Protein AF-0000000073353984 (afdb_homodimer)

Solvent-accessible surface area (backbone atoms only — not comparable to full-atom values): 13046 Å² total; per-residue (Å²): 122,55,71,67,48,48,49,51,48,45,43,59,64,53,44,45,69,52,50,36,53,41,53,70,24,49,50,53,31,53,52,36,52,48,21,62,75,54,75,38,71,68,50,42,39,33,49,45,29,34,53,34,51,48,31,51,52,50,51,50,46,65,74,41,40,82,61,49,72,75,39,87,57,48,68,56,53,51,43,52,52,40,48,46,31,64,36,78,91,62,38,32,16,39,52,54,46,50,63,57,44,49,55,51,50,50,48,50,50,49,48,49,52,50,44,61,68,43,94,74,72,75,118,123,54,73,66,47,48,50,50,47,45,43,59,64,51,44,44,69,51,51,35,54,41,52,69,26,50,50,52,31,53,54,36,50,48,22,63,74,54,76,38,71,67,50,44,39,32,49,46,30,34,52,34,51,50,30,50,53,50,50,50,45,65,74,40,40,80,63,48,72,75,40,86,57,48,67,57,53,52,46,52,52,41,48,45,31,64,36,78,92,63,39,32,15,39,53,53,46,50,62,56,44,49,53,51,50,48,47,50,47,49,48,48,51,50,43,61,67,41,95,74,70,71,117

Foldseek 3Di:
DDPVVVVLCCCVPPVLVVLVCCLLPVLLVVLVVVCVVVPDPLSPLLSVLLVVVVVVVVVVCVVCVVVVVVPSCNSVVVSVVSNQSRDPVNSNSNVVVCVVVVVVVVVVVVVVVVLVVPPPNPD/DDPVVVVLCCCVPPVLVPLVCCLLPVLLVVLVVVCVVVPDPLSPLLSVLLVVVVVVVVVVCVVCVVVVVVPSCNSVVVSVVSNQSRDPVNSNSNVVVCVVVVVVVVVVVVVVVVLVVPPPNPD

Structure (mmCIF, N/CA/C/O backbone):
data_AF-0000000073353984-model_v1
#
loop_
_entity.id
_entity.type
_entity.pdbx_description
1 polymer 'HVA22-like protein'
#
loop_
_atom_site.group_PDB
_atom_site.id
_atom_site.type_symbol
_atom_site.label_atom_id
_atom_site.label_alt_id
_atom_site.label_comp_id
_atom_site.label_asym_id
_atom_site.label_entity_id
_atom_site.label_seq_id
_atom_site.pdbx_PDB_ins_code
_atom_site.Cartn_x
_atom_site.Cartn_y
_atom_site.Cartn_z
_atom_site.occupancy
_atom_site.B_iso_or_equiv
_atom_site.auth_seq_id
_atom_site.auth_comp_id
_atom_site.auth_asym_id
_atom_site.auth_atom_id
_atom_site.pdbx_PDB_model_num
ATOM 1 N N . MET A 1 1 ? 25.938 -25.75 -8.711 1 60.09 1 MET A N 1
ATOM 2 C CA . MET A 1 1 ? 25.328 -24.422 -8.734 1 60.09 1 MET A CA 1
ATOM 3 C C . MET A 1 1 ? 26.359 -23.344 -8.422 1 60.09 1 MET A C 1
ATOM 5 O O . MET A 1 1 ? 27.078 -23.438 -7.434 1 60.09 1 MET A O 1
ATOM 9 N N . GLY A 1 2 ? 26.734 -22.562 -9.438 1 67.69 2 GLY A N 1
ATOM 10 C CA . GLY A 1 2 ? 27.812 -21.594 -9.266 1 67.69 2 GLY A CA 1
ATOM 11 C C . GLY A 1 2 ? 27.5 -20.547 -8.203 1 67.69 2 GLY A C 1
ATOM 12 O O . GLY A 1 2 ? 26.422 -20.562 -7.605 1 67.69 2 GLY A O 1
ATOM 13 N N . LEU A 1 3 ? 28.531 -19.953 -7.781 1 72.94 3 LEU A N 1
ATOM 14 C CA . LEU A 1 3 ? 28.438 -18.922 -6.754 1 72.94 3 LEU A CA 1
ATOM 15 C C . LEU A 1 3 ? 27.219 -18.031 -6.988 1 72.94 3 LEU A C 1
ATOM 17 O O . LEU A 1 3 ? 26.484 -17.719 -6.047 1 72.94 3 LEU A O 1
ATOM 21 N N . LEU A 1 4 ? 27 -17.703 -8.234 1 73.31 4 LEU A N 1
ATOM 22 C CA . LEU A 1 4 ? 25.875 -16.859 -8.578 1 73.31 4 LEU A CA 1
ATOM 23 C C . LEU A 1 4 ? 24.547 -17.562 -8.312 1 73.31 4 LEU A C 1
ATOM 25 O O . LEU A 1 4 ? 23.594 -16.953 -7.82 1 73.31 4 LEU A O 1
ATOM 29 N N . GLY A 1 5 ? 24.594 -18.812 -8.531 1 71.06 5 GLY A N 1
ATOM 30 C CA . GLY A 1 5 ? 23.406 -19.609 -8.266 1 71.06 5 GLY A CA 1
ATOM 31 C C . GLY A 1 5 ? 23.062 -19.719 -6.793 1 71.06 5 GLY A C 1
ATOM 32 O O . GLY A 1 5 ? 21.891 -19.641 -6.414 1 71.06 5 GLY A O 1
ATOM 33 N N . ALA A 1 6 ? 24.141 -19.875 -6.133 1 72.69 6 ALA A N 1
ATOM 34 C CA . ALA A 1 6 ? 23.969 -20 -4.688 1 72.69 6 ALA A CA 1
ATOM 35 C C . ALA A 1 6 ? 23.438 -18.688 -4.094 1 72.69 6 ALA A C 1
ATOM 37 O O . ALA A 1 6 ? 22.531 -18.703 -3.254 1 72.69 6 ALA A O 1
ATOM 38 N N . VAL A 1 7 ? 24.047 -17.609 -4.551 1 68.12 7 VAL A N 1
ATOM 39 C CA . VAL A 1 7 ? 23.609 -16.297 -4.062 1 68.12 7 VAL A CA 1
ATOM 40 C C . VAL A 1 7 ? 22.156 -16.062 -4.438 1 68.12 7 VAL A C 1
ATOM 42 O O . VAL A 1 7 ? 21.359 -15.617 -3.605 1 68.12 7 VAL A O 1
ATOM 45 N N . PHE A 1 8 ? 21.875 -16.375 -5.559 1 73.38 8 PHE A N 1
ATOM 46 C CA . PHE A 1 8 ? 20.516 -16.203 -6.059 1 73.38 8 PHE A CA 1
ATOM 47 C C . PHE A 1 8 ? 19.531 -17.047 -5.258 1 73.38 8 PHE A C 1
ATOM 49 O O . PHE A 1 8 ? 18.438 -16.578 -4.926 1 73.38 8 PHE A O 1
ATOM 56 N N . SER A 1 9 ? 20.031 -18.203 -4.926 1 73.69 9 SER A N 1
ATOM 57 C CA . SER A 1 9 ? 19.156 -19.109 -4.184 1 73.69 9 SER A CA 1
ATOM 58 C C . SER A 1 9 ? 18.922 -18.609 -2.764 1 73.69 9 SER A C 1
ATOM 60 O O . SER A 1 9 ? 17.812 -18.719 -2.238 1 73.69 9 SER A O 1
ATOM 62 N N . ILE A 1 10 ? 19.984 -18.109 -2.227 1 70.06 10 ILE A N 1
ATOM 63 C CA . ILE A 1 10 ? 19.875 -17.625 -0.854 1 70.06 10 ILE A CA 1
ATOM 64 C C . ILE A 1 10 ? 19 -16.375 -0.812 1 70.06 10 ILE A C 1
ATOM 66 O O . ILE A 1 10 ? 18.125 -16.25 0.05 1 70.06 10 ILE A O 1
ATOM 70 N N . VAL A 1 11 ? 19.297 -15.445 -1.716 1 71.06 11 VAL A N 1
ATOM 71 C CA . VAL A 1 11 ? 18.547 -14.203 -1.778 1 71.06 11 VAL A CA 1
ATOM 72 C C . VAL A 1 11 ? 17.062 -14.508 -1.994 1 71.06 11 VAL A C 1
ATOM 74 O O . VAL A 1 11 ? 16.203 -13.938 -1.316 1 71.06 11 VAL A O 1
ATOM 77 N N . ASN A 1 12 ? 16.797 -15.391 -2.756 1 73.81 12 ASN A N 1
ATOM 78 C CA . ASN A 1 12 ? 15.414 -15.75 -3.084 1 73.81 12 ASN A CA 1
ATOM 79 C C . ASN A 1 12 ? 14.742 -16.484 -1.929 1 73.81 12 ASN A C 1
ATOM 81 O O . ASN A 1 12 ? 13.555 -16.266 -1.654 1 73.81 12 ASN A O 1
ATOM 85 N N . ALA A 1 13 ? 15.602 -17.266 -1.309 1 74.19 13 ALA A N 1
ATOM 86 C CA . ALA A 1 13 ? 15.016 -18.156 -0.312 1 74.19 13 ALA A CA 1
ATOM 87 C C . ALA A 1 13 ? 14.867 -17.453 1.035 1 74.19 13 ALA A C 1
ATOM 89 O O . ALA A 1 13 ? 13.906 -17.703 1.772 1 74.19 13 ALA A O 1
ATOM 90 N N . LEU A 1 14 ? 15.773 -16.641 1.295 1 75.38 14 LEU A N 1
ATOM 91 C CA . LEU A 1 14 ? 15.773 -16.125 2.66 1 75.38 14 LEU A CA 1
ATOM 92 C C . LEU A 1 14 ? 15.492 -14.625 2.676 1 75.38 14 LEU A C 1
ATOM 94 O O . LEU A 1 14 ? 14.656 -14.156 3.449 1 75.38 14 LEU A O 1
ATOM 98 N N . VAL A 1 15 ? 16.094 -13.984 1.832 1 79.81 15 VAL A N 1
ATOM 99 C CA . VAL A 1 15 ? 16.078 -12.523 1.884 1 79.81 15 VAL A CA 1
ATOM 100 C C . VAL A 1 15 ? 14.727 -12.008 1.404 1 79.81 15 VAL A C 1
ATOM 102 O O . VAL A 1 15 ? 14.078 -11.211 2.09 1 79.81 15 VAL A O 1
ATOM 105 N N . LEU A 1 16 ? 14.234 -12.508 0.369 1 86.75 16 LEU A N 1
ATOM 106 C CA . LEU A 1 16 ? 13.047 -11.961 -0.274 1 86.75 16 LEU A CA 1
ATOM 107 C C . LEU A 1 16 ? 11.797 -12.242 0.556 1 86.75 16 LEU A C 1
ATOM 109 O O . LEU A 1 16 ? 11.008 -11.336 0.835 1 86.75 16 LEU A O 1
ATOM 113 N N . PRO A 1 17 ? 11.766 -13.43 1.11 1 86.75 17 PRO A N 1
ATOM 114 C CA . PRO A 1 17 ? 10.531 -13.719 1.844 1 86.75 17 PRO A CA 1
ATOM 115 C C . PRO A 1 17 ? 10.453 -12.984 3.18 1 86.75 17 PRO A C 1
ATOM 117 O O . PRO A 1 17 ? 9.359 -12.719 3.678 1 86.75 17 PRO A O 1
ATOM 120 N N . ILE A 1 18 ? 11.523 -12.68 3.713 1 88.88 18 ILE A N 1
ATOM 121 C CA . ILE A 1 18 ? 11.523 -12.023 5.016 1 88.88 18 ILE A CA 1
ATOM 122 C C . ILE A 1 18 ? 11.664 -10.508 4.832 1 88.88 18 ILE A C 1
ATOM 124 O O . ILE A 1 18 ? 10.836 -9.742 5.324 1 88.88 18 ILE A O 1
ATOM 128 N N . LEU A 1 19 ? 12.633 -10.125 4.039 1 92.81 19 LEU A N 1
ATOM 129 C CA . LEU A 1 19 ? 12.93 -8.703 3.904 1 92.81 19 LEU A CA 1
ATOM 130 C C . LEU A 1 19 ? 11.883 -8 3.043 1 92.81 19 LEU A C 1
ATOM 132 O O . LEU A 1 19 ? 11.617 -6.812 3.219 1 92.81 19 LEU A O 1
ATOM 136 N N . GLY A 1 20 ? 11.273 -8.727 2.184 1 94.12 20 GLY A N 1
ATOM 137 C CA . GLY A 1 20 ? 10.258 -8.148 1.315 1 94.12 20 GLY A CA 1
ATOM 138 C C . GLY A 1 20 ? 9.086 -7.574 2.076 1 94.12 20 GLY A C 1
ATOM 139 O O . GLY A 1 20 ? 8.883 -6.355 2.086 1 94.12 20 GLY A O 1
ATOM 140 N N . PRO A 1 21 ? 8.414 -8.453 2.805 1 95.56 21 PRO A N 1
ATOM 141 C CA . PRO A 1 21 ? 7.246 -7.969 3.549 1 95.56 21 PRO A CA 1
ATOM 142 C C . PRO A 1 21 ? 7.621 -6.977 4.652 1 95.56 21 PRO A C 1
ATOM 144 O O . PRO A 1 21 ? 6.855 -6.055 4.941 1 95.56 21 PRO A O 1
ATOM 147 N N . ALA A 1 22 ? 8.758 -7.16 5.23 1 95.88 22 ALA A N 1
ATOM 148 C CA . ALA A 1 22 ? 9.195 -6.246 6.285 1 95.88 22 ALA A CA 1
ATOM 149 C C . ALA A 1 22 ? 9.438 -4.844 5.73 1 95.88 22 ALA A C 1
ATOM 151 O O . ALA A 1 22 ? 8.984 -3.855 6.316 1 95.88 22 ALA A O 1
ATOM 152 N N . THR A 1 23 ? 10.023 -4.781 4.566 1 96.44 23 THR A N 1
ATOM 153 C CA . THR A 1 23 ? 10.391 -3.514 3.949 1 96.44 23 THR A CA 1
ATOM 154 C C . THR A 1 23 ? 9.188 -2.879 3.258 1 96.44 23 THR A C 1
ATOM 156 O O . THR A 1 23 ? 9.023 -1.657 3.281 1 96.44 23 THR A O 1
ATOM 159 N N . MET A 1 24 ? 8.352 -3.682 2.746 1 97.75 24 MET A N 1
ATOM 160 C CA . MET A 1 24 ? 7.285 -3.152 1.896 1 97.75 24 MET A CA 1
ATOM 161 C C . MET A 1 24 ? 6.043 -2.824 2.719 1 97.75 24 MET A C 1
ATOM 163 O O . MET A 1 24 ? 5.266 -1.943 2.352 1 97.75 24 MET A O 1
ATOM 167 N N . PHE A 1 25 ? 5.926 -3.512 3.867 1 98.19 25 PHE A N 1
ATOM 168 C CA . PHE A 1 25 ? 4.652 -3.352 4.559 1 98.19 25 PHE A CA 1
ATOM 169 C C . PHE A 1 25 ? 4.871 -3.037 6.031 1 98.19 25 PHE A C 1
ATOM 171 O O . PHE A 1 25 ? 4.352 -2.043 6.543 1 98.19 25 PHE A O 1
ATOM 178 N N . LEU A 1 26 ? 5.719 -3.789 6.688 1 97.31 26 LEU A N 1
ATOM 179 C CA . LEU A 1 26 ? 5.816 -3.697 8.141 1 97.31 26 LEU A CA 1
ATOM 180 C C . LEU A 1 26 ? 6.406 -2.357 8.562 1 97.31 26 LEU A C 1
ATOM 182 O O . LEU A 1 26 ? 5.789 -1.612 9.328 1 97.31 26 LEU A O 1
ATOM 186 N N . TYR A 1 27 ? 7.477 -2.018 8.039 1 97 27 TYR A N 1
ATOM 187 C CA . TYR A 1 27 ? 8.164 -0.795 8.445 1 97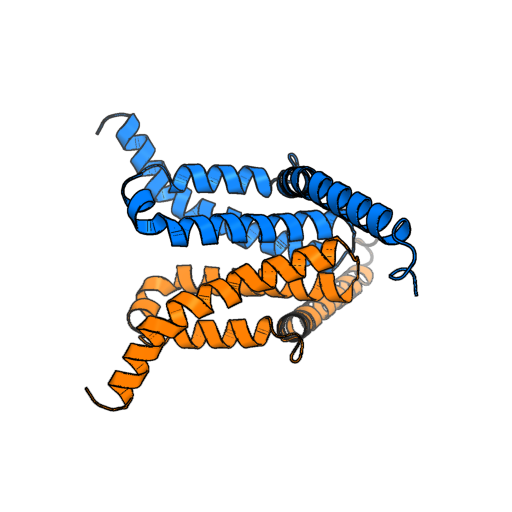 27 TYR A CA 1
ATOM 188 C C . TYR A 1 27 ? 7.371 0.438 8.023 1 97 27 TYR A C 1
ATOM 190 O O . TYR A 1 27 ? 7.113 1.325 8.844 1 97 27 TYR A O 1
ATOM 198 N N . PRO A 1 28 ? 6.934 0.496 6.773 1 97.69 28 PRO A N 1
ATOM 199 C CA . PRO A 1 28 ? 6.148 1.669 6.379 1 97.69 28 PRO A CA 1
ATOM 200 C C . PRO A 1 28 ? 4.863 1.818 7.188 1 97.69 28 PRO A C 1
ATOM 202 O O . PRO A 1 28 ? 4.43 2.939 7.465 1 97.69 28 PRO A O 1
ATOM 205 N N . ALA A 1 29 ? 4.258 0.709 7.539 1 97.75 29 ALA A N 1
ATOM 206 C CA . ALA A 1 29 ? 3.047 0.778 8.352 1 97.75 29 ALA A CA 1
ATOM 207 C C . ALA A 1 29 ? 3.35 1.348 9.734 1 97.75 29 ALA A C 1
ATOM 209 O O . ALA A 1 29 ? 2.633 2.225 10.227 1 97.75 29 ALA A O 1
ATOM 210 N N . TYR A 1 30 ? 4.379 0.886 10.297 1 96 30 TYR A N 1
ATOM 211 C CA . TYR A 1 30 ? 4.801 1.371 11.609 1 96 30 TYR A CA 1
ATOM 212 C C . TYR A 1 30 ? 5.117 2.861 11.562 1 96 30 TYR A C 1
ATOM 214 O O . TYR A 1 30 ? 4.668 3.625 12.414 1 96 30 TYR A O 1
ATOM 222 N N . ALA A 1 31 ? 5.848 3.279 10.617 1 95.75 31 ALA A N 1
ATOM 223 C CA . ALA A 1 31 ? 6.23 4.68 10.461 1 95.75 31 ALA A CA 1
ATOM 224 C C . ALA A 1 31 ? 5.016 5.551 10.156 1 95.75 31 ALA A C 1
ATOM 226 O O . ALA A 1 31 ? 4.953 6.707 10.578 1 95.75 31 ALA A O 1
ATOM 227 N N . SER A 1 32 ? 4.016 5.031 9.422 1 96.94 32 SER A N 1
ATOM 228 C CA . SER A 1 32 ? 2.783 5.758 9.141 1 96.94 32 SER A CA 1
ATOM 229 C C . SER A 1 32 ? 1.962 5.969 10.406 1 96.94 32 SER A C 1
ATOM 231 O O . SER A 1 32 ? 1.338 7.016 10.586 1 96.94 32 SER A O 1
ATOM 233 N N . ILE A 1 33 ? 1.991 4.949 11.281 1 95.31 33 ILE A N 1
ATOM 234 C CA . ILE A 1 33 ? 1.329 5.094 12.578 1 95.31 33 ILE A CA 1
ATOM 235 C C . ILE A 1 33 ? 1.96 6.25 13.352 1 95.31 33 ILE A C 1
ATOM 237 O O . ILE A 1 33 ? 1.252 7.094 13.898 1 95.31 33 ILE A O 1
ATOM 241 N N . GLN A 1 34 ? 3.264 6.324 13.312 1 93.69 34 GLN A N 1
ATOM 242 C CA . GLN A 1 34 ? 3.971 7.398 14 1 93.69 34 GLN A CA 1
ATOM 243 C C . GLN A 1 34 ? 3.637 8.758 13.391 1 93.69 34 GLN A C 1
ATOM 245 O O . GLN A 1 34 ? 3.471 9.742 14.117 1 93.69 34 GLN A O 1
ATOM 250 N N . ALA A 1 35 ? 3.496 8.805 12.102 1 93.38 35 ALA A N 1
ATOM 251 C CA . ALA A 1 35 ? 3.18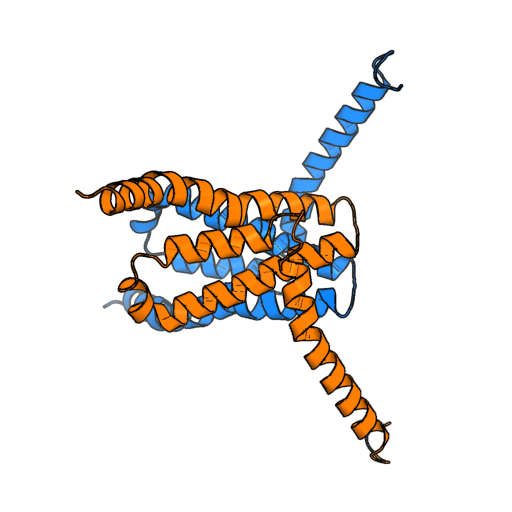6 10.055 11.406 1 93.38 35 ALA A CA 1
ATOM 252 C C . ALA A 1 35 ? 1.796 10.562 11.789 1 93.38 35 ALA A C 1
ATOM 254 O O . ALA A 1 35 ? 1.571 11.766 11.875 1 93.38 35 ALA A O 1
ATOM 255 N N . ILE A 1 36 ? 0.895 9.648 12 1 93.06 36 ILE A N 1
ATOM 256 C CA . ILE A 1 36 ? -0.465 10.023 12.375 1 93.06 36 ILE A CA 1
ATOM 257 C C . ILE A 1 36 ? -0.486 10.516 13.82 1 93.06 36 ILE A C 1
ATOM 259 O O . ILE A 1 36 ? -1.159 11.5 14.141 1 93.06 36 ILE A O 1
ATOM 263 N N . GLU A 1 37 ? 0.261 9.805 14.672 1 90.69 37 GLU A N 1
ATOM 264 C CA . GLU A 1 37 ? 0.22 10.094 16.109 1 90.69 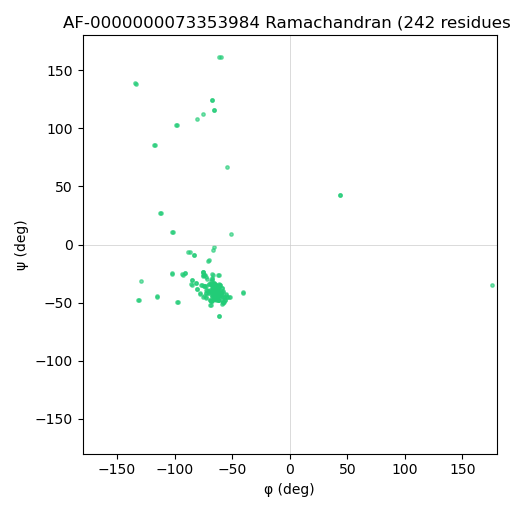37 GLU A CA 1
ATOM 265 C C . GLU A 1 37 ? 1.017 11.352 16.438 1 90.69 37 GLU A C 1
ATOM 267 O O . GLU A 1 37 ? 0.678 12.07 17.375 1 90.69 37 GLU A O 1
ATOM 272 N N . ARG A 1 38 ? 2.057 11.57 15.766 1 87.81 38 ARG A N 1
ATOM 273 C CA . ARG A 1 38 ? 2.842 12.797 15.875 1 87.81 38 ARG A CA 1
ATOM 274 C C . ARG A 1 38 ? 2.852 13.562 14.555 1 87.81 38 ARG A C 1
ATOM 276 O O . ARG A 1 38 ? 3.816 13.484 13.797 1 87.81 38 ARG A O 1
ATOM 283 N N . PRO A 1 39 ? 1.807 14.336 14.445 1 83.75 39 PRO A N 1
ATOM 284 C CA . PRO A 1 39 ? 1.57 14.93 13.125 1 83.75 39 PRO A CA 1
ATOM 285 C C . PRO A 1 39 ? 2.658 15.914 12.719 1 83.75 39 PRO A C 1
ATOM 287 O O . PRO A 1 39 ? 3.025 16.797 13.508 1 83.75 39 PRO A O 1
ATOM 290 N N . SER A 1 40 ? 3.348 15.57 11.688 1 88.75 40 SER A N 1
ATOM 291 C CA . SER A 1 40 ? 4.277 16.453 10.977 1 88.75 40 SER A CA 1
ATOM 292 C C . SER A 1 40 ? 4.082 16.359 9.469 1 88.75 40 SER A C 1
ATOM 294 O O . SER A 1 40 ? 3.877 15.258 8.93 1 88.75 40 SER A O 1
ATOM 296 N N . HIS A 1 41 ? 4.145 17.469 8.898 1 88.44 41 HIS A N 1
ATOM 297 C CA . HIS A 1 41 ? 3.945 17.5 7.453 1 88.44 41 HIS A CA 1
ATOM 298 C C . HIS A 1 41 ? 5.023 16.703 6.727 1 88.44 41 HIS A C 1
ATOM 300 O O . HIS A 1 41 ? 4.742 16.031 5.73 1 88.44 41 HIS A O 1
ATOM 306 N N . ARG A 1 42 ? 6.184 16.797 7.277 1 89.12 42 ARG A N 1
ATOM 307 C CA . ARG A 1 42 ? 7.312 16.109 6.656 1 89.12 42 ARG A CA 1
ATOM 308 C C . ARG A 1 42 ? 7.113 14.594 6.684 1 89.12 42 ARG A C 1
ATOM 310 O O . ARG A 1 42 ? 7.273 13.922 5.66 1 89.12 42 ARG A O 1
ATOM 317 N N . ASP A 1 43 ? 6.711 14.07 7.789 1 92.94 43 ASP A N 1
ATOM 318 C CA . ASP A 1 43 ? 6.52 12.633 7.938 1 92.94 43 ASP A CA 1
ATOM 319 C C . ASP A 1 43 ? 5.305 12.156 7.137 1 92.94 43 ASP A C 1
ATOM 321 O O . ASP A 1 43 ? 5.352 11.109 6.488 1 92.94 43 ASP A O 1
ATOM 325 N N . ASN A 1 44 ? 4.242 13.023 7.242 1 94.94 44 ASN A N 1
ATOM 326 C CA . ASN A 1 44 ? 3.061 12.672 6.461 1 94.94 44 ASN A CA 1
ATOM 327 C C . ASN A 1 44 ? 3.377 12.594 4.969 1 94.94 44 ASN A C 1
ATOM 329 O O . ASN A 1 44 ? 2.947 11.656 4.289 1 94.94 44 ASN A O 1
ATOM 333 N N . LYS A 1 45 ? 4.137 13.531 4.551 1 94.06 45 LYS A N 1
ATOM 334 C CA . LYS A 1 45 ? 4.496 13.57 3.135 1 94.06 45 LYS A CA 1
ATOM 335 C C . LYS A 1 45 ? 5.352 12.367 2.75 1 94.06 45 LYS A C 1
ATOM 337 O O . LYS A 1 45 ? 5.129 11.742 1.71 1 94.06 45 LYS A O 1
ATOM 342 N N . GLN A 1 46 ? 6.309 12.039 3.516 1 95.81 46 GLN A N 1
ATOM 343 C CA . GLN A 1 46 ? 7.219 10.93 3.244 1 95.81 46 GLN A CA 1
ATOM 344 C C . GLN A 1 46 ? 6.449 9.625 3.053 1 95.81 46 GLN A C 1
ATOM 346 O O . GLN A 1 46 ? 6.656 8.914 2.068 1 95.81 46 GLN A O 1
ATOM 351 N N . TRP A 1 47 ? 5.57 9.391 3.947 1 97.62 47 TRP A N 1
ATOM 352 C CA . TRP A 1 47 ? 4.957 8.062 3.945 1 97.62 47 TRP A CA 1
ATOM 353 C C . TRP A 1 47 ? 3.789 8.008 2.967 1 97.62 47 TRP A C 1
ATOM 355 O O . TRP A 1 47 ? 3.553 6.977 2.33 1 97.62 47 TRP A O 1
ATOM 365 N N . LEU A 1 48 ? 3.123 9.109 2.76 1 97.81 48 LEU A N 1
ATOM 366 C CA . LEU A 1 48 ? 2.135 9.141 1.686 1 97.81 48 LEU A CA 1
ATOM 367 C C . LEU A 1 48 ? 2.809 9.016 0.323 1 97.81 48 LEU A C 1
ATOM 369 O O . LEU A 1 48 ? 2.293 8.344 -0.571 1 97.81 48 LEU A O 1
ATOM 373 N N . SER A 1 49 ? 3.967 9.656 0.173 1 97.62 49 SER A N 1
ATOM 374 C CA . SER A 1 49 ? 4.723 9.531 -1.069 1 97.62 49 SER A CA 1
ATOM 375 C C . SER A 1 49 ? 5.152 8.086 -1.312 1 97.62 49 SER A C 1
ATOM 377 O O . SER A 1 49 ? 5.09 7.594 -2.439 1 97.62 49 SER A O 1
ATOM 379 N N . TYR A 1 50 ? 5.57 7.457 -0.296 1 98.19 50 TYR A N 1
ATOM 380 C CA . TYR A 1 50 ? 5.969 6.059 -0.427 1 98.19 50 TYR A CA 1
ATOM 381 C C . TYR A 1 50 ? 4.816 5.215 -0.953 1 98.19 50 TYR A C 1
ATOM 383 O O . TYR A 1 50 ? 4.988 4.434 -1.895 1 98.19 50 TYR A O 1
ATOM 391 N N . TRP A 1 51 ? 3.648 5.344 -0.368 1 98.62 51 TRP A N 1
ATOM 392 C CA . TRP A 1 51 ? 2.494 4.531 -0.732 1 98.62 51 TRP A CA 1
ATOM 393 C C . TRP A 1 51 ? 2.021 4.855 -2.145 1 98.62 51 TRP A C 1
ATOM 395 O O . TRP A 1 51 ? 1.54 3.975 -2.863 1 98.62 51 TRP A O 1
ATOM 405 N N . ILE A 1 52 ? 2.145 6.09 -2.535 1 98.06 52 ILE A N 1
ATOM 406 C CA . ILE A 1 52 ? 1.84 6.473 -3.908 1 98.06 52 ILE A CA 1
ATOM 407 C C . ILE A 1 52 ? 2.783 5.746 -4.867 1 98.06 52 ILE A C 1
ATOM 409 O O . ILE A 1 52 ? 2.342 5.156 -5.855 1 98.06 52 ILE A O 1
ATOM 413 N N . LEU A 1 53 ? 4.07 5.781 -4.555 1 98.25 53 LEU A N 1
ATOM 414 C CA . LEU A 1 53 ? 5.062 5.145 -5.41 1 98.25 53 LEU A CA 1
ATOM 415 C C . LEU A 1 53 ? 4.895 3.629 -5.402 1 98.25 53 LEU A C 1
ATOM 417 O O . LEU A 1 53 ? 5.059 2.977 -6.438 1 98.25 53 LEU A O 1
ATOM 421 N N . TYR A 1 54 ? 4.613 3.088 -4.258 1 98.5 54 TYR A N 1
ATOM 422 C CA . TYR A 1 54 ? 4.281 1.672 -4.164 1 98.5 54 TYR A CA 1
ATOM 423 C C . TYR A 1 54 ? 3.135 1.316 -5.102 1 98.5 54 TYR A C 1
ATOM 425 O O . TYR A 1 54 ? 3.176 0.287 -5.781 1 98.5 54 TYR A O 1
ATOM 433 N N . SER A 1 55 ? 2.088 2.18 -5.098 1 98.44 55 SER A N 1
ATOM 434 C CA . SER A 1 55 ? 0.939 1.958 -5.969 1 98.44 55 SER A CA 1
ATOM 435 C C . SER A 1 55 ? 1.354 1.936 -7.434 1 98.44 55 SER A C 1
ATOM 437 O O . SER A 1 55 ? 0.896 1.086 -8.203 1 98.44 55 SER A O 1
ATOM 439 N N . PHE A 1 56 ? 2.217 2.809 -7.797 1 97.25 56 PHE A N 1
ATOM 440 C CA . PHE A 1 56 ? 2.678 2.871 -9.18 1 97.25 56 PHE A CA 1
ATOM 441 C C . PHE A 1 56 ? 3.488 1.631 -9.539 1 97.25 56 PHE A C 1
ATOM 443 O O . PHE A 1 56 ? 3.324 1.066 -10.617 1 97.25 56 PHE A O 1
ATOM 450 N N . ILE A 1 57 ? 4.344 1.244 -8.664 1 97.5 57 ILE A N 1
ATOM 451 C CA . ILE A 1 57 ? 5.148 0.047 -8.883 1 97.5 57 ILE A CA 1
ATOM 452 C C . ILE A 1 57 ? 4.238 -1.176 -8.984 1 97.5 57 ILE A C 1
ATOM 454 O O . ILE A 1 57 ? 4.426 -2.027 -9.859 1 97.5 57 ILE A O 1
ATOM 458 N N . SER A 1 58 ? 3.203 -1.246 -8.125 1 97.06 58 SER A N 1
ATOM 459 C CA . SER A 1 58 ? 2.268 -2.365 -8.125 1 97.06 58 SER A CA 1
ATOM 460 C C . SER A 1 58 ? 1.457 -2.408 -9.414 1 97.06 58 SER A C 1
ATOM 462 O O . SER A 1 58 ? 1.266 -3.477 -10 1 97.06 58 SER A O 1
ATOM 464 N N . LEU A 1 59 ? 1.006 -1.273 -9.852 1 96.38 59 LEU A N 1
ATOM 465 C CA . LEU A 1 59 ? 0.244 -1.201 -11.094 1 96.38 59 LEU A CA 1
ATOM 466 C C . LEU A 1 59 ? 1.115 -1.577 -12.289 1 96.38 59 LEU A C 1
ATOM 468 O O . LEU A 1 59 ? 0.658 -2.266 -13.203 1 96.38 59 LEU A O 1
ATOM 472 N N . PHE A 1 60 ? 2.33 -1.084 -12.266 1 96.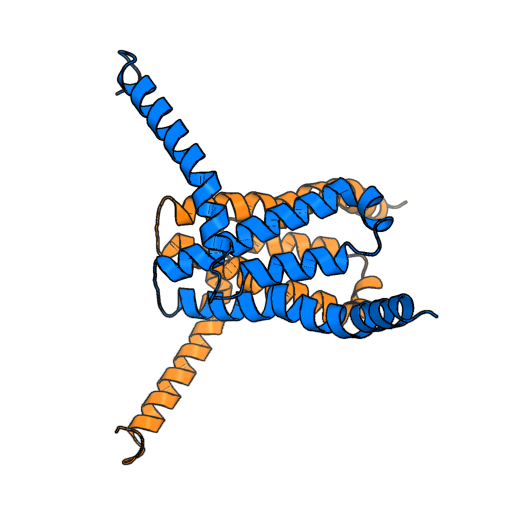62 60 PHE A N 1
ATOM 473 C CA . PHE A 1 60 ? 3.287 -1.459 -13.297 1 96.62 60 PHE A CA 1
ATOM 474 C C . PHE A 1 60 ? 3.479 -2.971 -13.336 1 96.62 60 PHE A C 1
ATOM 476 O O . PHE A 1 60 ? 3.463 -3.576 -14.414 1 96.62 60 PHE A O 1
ATOM 483 N N . GLU A 1 61 ? 3.621 -3.549 -12.203 1 95.5 61 GLU A N 1
ATOM 484 C CA . GLU A 1 61 ? 3.852 -4.984 -12.102 1 95.5 61 GLU A CA 1
ATOM 485 C C . GLU A 1 61 ? 2.652 -5.777 -12.609 1 95.5 61 GLU A C 1
ATOM 487 O O . GLU A 1 61 ? 2.814 -6.77 -13.328 1 95.5 61 GLU A O 1
ATOM 492 N N . ILE A 1 62 ? 1.447 -5.316 -12.227 1 93.25 62 ILE A N 1
ATOM 493 C CA . ILE A 1 62 ? 0.225 -5.984 -12.656 1 93.25 62 ILE A CA 1
ATOM 494 C C . ILE A 1 62 ? 0.096 -5.895 -14.18 1 93.25 62 ILE A C 1
ATOM 496 O O . ILE A 1 62 ? -0.267 -6.871 -14.836 1 93.25 62 ILE A O 1
ATOM 500 N N . THR A 1 63 ? 0.432 -4.754 -14.758 1 93.44 63 THR A N 1
ATOM 501 C CA . THR A 1 63 ? 0.299 -4.504 -16.188 1 93.44 63 THR A CA 1
ATOM 502 C C . THR A 1 63 ? 1.317 -5.324 -16.969 1 93.44 63 THR A C 1
ATOM 504 O O . THR A 1 63 ? 1.001 -5.859 -18.047 1 93.44 63 THR A O 1
ATOM 507 N N . PHE A 1 64 ? 2.471 -5.551 -16.453 1 94.88 64 PHE A N 1
ATOM 508 C CA . PHE A 1 64 ? 3.549 -6.215 -17.172 1 94.88 64 PHE A CA 1
ATOM 509 C C . PHE A 1 64 ? 3.846 -7.582 -16.562 1 94.88 64 PHE A C 1
ATOM 511 O O . PHE A 1 64 ? 4.992 -8.039 -16.578 1 94.88 64 PHE A O 1
ATOM 518 N N . LEU A 1 65 ? 2.871 -8.117 -15.992 1 90.88 65 LEU A N 1
ATOM 519 C CA . LEU A 1 65 ? 3.061 -9.375 -15.273 1 90.88 65 LEU A CA 1
ATOM 520 C C . LEU A 1 65 ? 3.676 -10.438 -16.172 1 90.88 65 LEU A C 1
ATOM 522 O O . LEU A 1 65 ? 4.59 -11.156 -15.766 1 90.88 65 LEU A O 1
ATOM 526 N N . VAL A 1 66 ? 3.291 -10.633 -17.422 1 91.19 66 VAL A N 1
ATOM 527 C CA . VAL A 1 66 ? 3.734 -11.664 -18.359 1 91.19 66 VAL A CA 1
ATOM 528 C C . VAL A 1 66 ? 5.219 -11.484 -18.672 1 91.19 66 VAL A C 1
ATOM 530 O O . VAL A 1 66 ? 5.965 -12.461 -18.75 1 91.19 66 VAL A O 1
ATOM 533 N N . PHE A 1 67 ? 5.641 -10.289 -18.719 1 93.31 67 PHE A N 1
ATOM 534 C CA . PHE A 1 67 ? 7.035 -9.984 -19.016 1 93.31 67 PHE A CA 1
ATOM 535 C C . PHE A 1 67 ? 7.898 -10.148 -17.781 1 93.31 67 PHE A C 1
ATOM 537 O O . PHE A 1 67 ? 9 -10.703 -17.844 1 93.31 67 PHE A O 1
ATOM 544 N N . LEU A 1 68 ? 7.398 -9.773 -16.656 1 92.19 68 LEU A N 1
ATOM 545 C CA . LEU A 1 68 ? 8.188 -9.742 -15.438 1 92.19 68 LEU A CA 1
ATOM 546 C C . LEU A 1 68 ? 8.406 -11.156 -14.891 1 92.19 68 LEU A C 1
ATOM 548 O O . LEU A 1 68 ? 9.398 -11.414 -14.211 1 92.19 68 LEU A O 1
ATOM 552 N N . GLN A 1 69 ? 7.52 -12.031 -15.25 1 89.06 69 GLN A N 1
ATOM 553 C CA . GLN A 1 69 ? 7.691 -13.406 -14.797 1 89.06 69 GLN A CA 1
ATOM 554 C C . GLN A 1 69 ? 8.922 -14.047 -15.43 1 89.06 69 GLN A C 1
ATOM 556 O O . GLN A 1 69 ? 9.508 -14.969 -14.867 1 89.06 69 GLN A O 1
ATOM 561 N N . TRP A 1 70 ? 9.344 -13.594 -16.594 1 90.25 70 TRP A N 1
ATOM 562 C CA . TRP A 1 70 ? 10.531 -14.109 -17.281 1 90.25 70 TRP A CA 1
ATOM 563 C C . TRP A 1 70 ? 11.797 -13.445 -16.75 1 90.25 70 TRP A C 1
ATOM 565 O O . TRP A 1 70 ? 12.906 -13.883 -17.062 1 90.25 70 TRP A O 1
ATOM 575 N N . PHE A 1 71 ? 11.695 -12.438 -15.953 1 89.19 71 PHE A N 1
ATOM 576 C CA . PHE A 1 71 ? 12.828 -11.727 -15.367 1 89.19 71 PHE A CA 1
ATOM 577 C C . PHE A 1 71 ? 13.094 -12.203 -13.945 1 89.19 71 PHE A C 1
ATOM 579 O O . PHE A 1 71 ? 12.461 -11.742 -13 1 89.19 71 PHE A O 1
ATOM 586 N N . PRO A 1 72 ? 14.141 -13.055 -13.703 1 84.94 72 PRO A N 1
ATOM 587 C CA . PRO A 1 72 ? 14.375 -13.68 -12.398 1 84.94 72 PRO A CA 1
ATOM 588 C C . PRO A 1 72 ? 14.852 -12.68 -11.344 1 84.94 72 PRO A C 1
ATOM 590 O O . PRO A 1 72 ? 14.734 -12.938 -10.141 1 84.94 72 PRO A O 1
ATOM 593 N N . LEU A 1 73 ? 15.25 -11.547 -11.766 1 87.56 73 LEU A N 1
ATOM 594 C CA . LEU A 1 73 ? 15.812 -10.602 -10.812 1 87.56 73 LEU A CA 1
ATOM 595 C C . LEU A 1 73 ? 14.789 -9.523 -10.445 1 87.56 73 LEU A C 1
ATOM 597 O O . LEU A 1 73 ? 15.109 -8.594 -9.703 1 87.56 73 LEU A O 1
ATOM 601 N N . TRP A 1 74 ? 13.602 -9.648 -10.789 1 90.62 74 TRP A N 1
ATOM 602 C CA . TRP A 1 74 ? 12.602 -8.617 -10.547 1 90.62 74 TRP A CA 1
ATOM 603 C C . TRP A 1 74 ? 12.359 -8.438 -9.055 1 90.62 74 TRP A C 1
ATOM 605 O O . TRP A 1 74 ? 12.273 -7.305 -8.562 1 90.62 74 TRP A O 1
ATOM 615 N N . GLY A 1 75 ? 12.266 -9.594 -8.375 1 89.75 75 GLY A N 1
ATOM 616 C CA . GLY A 1 75 ? 12.055 -9.531 -6.934 1 89.75 75 GLY A CA 1
ATOM 617 C C . GLY A 1 75 ? 13.148 -8.773 -6.207 1 89.75 75 GLY A C 1
ATOM 618 O O . GLY A 1 75 ? 12.867 -8.008 -5.277 1 89.75 75 GLY A O 1
ATOM 619 N N . LEU A 1 76 ? 14.305 -8.938 -6.656 1 90.75 76 LEU A N 1
ATOM 620 C CA . LEU A 1 76 ? 15.438 -8.266 -6.031 1 90.75 76 LEU A CA 1
ATOM 621 C C . LEU A 1 76 ? 15.438 -6.777 -6.355 1 90.75 76 LEU A C 1
ATOM 623 O O . LEU A 1 76 ? 15.672 -5.945 -5.477 1 90.75 76 LEU A O 1
ATOM 627 N N . ILE A 1 77 ? 15.219 -6.441 -7.562 1 93.44 77 ILE A N 1
ATOM 628 C CA . ILE A 1 77 ? 15.156 -5.047 -7.984 1 93.44 77 ILE A CA 1
ATOM 629 C C . ILE A 1 77 ? 14.055 -4.324 -7.219 1 93.44 77 ILE A C 1
ATOM 631 O O . ILE A 1 77 ? 14.266 -3.229 -6.691 1 93.44 77 ILE A O 1
ATOM 635 N N . LYS A 1 78 ? 12.969 -5.012 -7.16 1 95.44 78 LYS A N 1
ATOM 636 C CA . LYS A 1 78 ? 11.828 -4.445 -6.445 1 95.44 78 LYS A CA 1
ATOM 637 C C . LYS A 1 78 ? 12.164 -4.195 -4.98 1 95.44 78 LYS A C 1
ATOM 639 O O . LYS A 1 78 ? 11.844 -3.137 -4.434 1 95.44 78 LYS A O 1
ATOM 644 N N . LEU A 1 79 ? 12.812 -5.102 -4.348 1 94.88 79 LEU A N 1
ATOM 645 C CA . LEU A 1 79 ? 13.211 -4.961 -2.951 1 94.88 79 LEU A CA 1
ATOM 646 C C . LEU A 1 79 ? 14.164 -3.785 -2.771 1 94.88 79 LEU A C 1
ATOM 648 O O . LEU A 1 79 ? 14.008 -2.988 -1.844 1 94.88 79 LEU A O 1
ATOM 652 N N . LEU A 1 80 ? 15.086 -3.619 -3.615 1 95.06 80 LEU A N 1
ATOM 653 C CA . LEU A 1 80 ? 16.078 -2.551 -3.514 1 95.06 80 LEU A CA 1
ATOM 654 C C . LEU A 1 80 ? 15.414 -1.186 -3.686 1 95.06 80 LEU A C 1
ATOM 656 O O . LEU A 1 80 ? 15.758 -0.234 -2.982 1 95.06 80 LEU A O 1
ATOM 660 N N . VAL A 1 81 ? 14.531 -1.134 -4.598 1 96.81 81 VAL A N 1
ATOM 661 C CA . VAL A 1 81 ? 13.805 0.113 -4.828 1 96.81 81 VAL A CA 1
ATOM 662 C C . VAL A 1 81 ? 13.016 0.49 -3.578 1 96.81 81 VAL A C 1
ATOM 664 O O . VAL A 1 81 ? 13.078 1.631 -3.115 1 96.81 81 VAL A O 1
ATOM 667 N N . HIS A 1 82 ? 12.344 -0.487 -2.982 1 97.44 82 HIS A N 1
ATOM 668 C CA . HIS A 1 82 ? 11.547 -0.21 -1.792 1 97.44 82 HIS A CA 1
ATOM 669 C C . HIS A 1 82 ? 12.438 0.142 -0.604 1 97.44 82 HIS A C 1
ATOM 671 O O . HIS A 1 82 ? 12.078 0.993 0.214 1 97.44 82 HIS A O 1
ATOM 677 N N . LEU A 1 83 ? 13.57 -0.452 -0.533 1 96.5 83 LEU A N 1
ATOM 678 C CA . LEU A 1 83 ? 14.523 -0.103 0.521 1 96.5 83 LEU A CA 1
ATOM 679 C C . LEU A 1 83 ? 14.961 1.353 0.397 1 96.5 83 LEU A C 1
ATOM 681 O O . LEU A 1 83 ? 14.992 2.082 1.391 1 96.5 83 LEU A O 1
ATOM 685 N N . TRP A 1 84 ? 15.203 1.679 -0.839 1 97.31 84 TRP A N 1
ATOM 686 C CA . TRP A 1 84 ? 15.625 3.053 -1.089 1 97.31 84 TRP A CA 1
ATOM 687 C C . TRP A 1 84 ? 14.508 4.035 -0.75 1 97.31 84 TRP A C 1
ATOM 689 O O . TRP A 1 84 ? 14.766 5.121 -0.22 1 97.31 84 TRP A O 1
ATOM 699 N N . LEU A 1 85 ? 13.359 3.729 -0.948 1 97.44 85 LEU A N 1
ATOM 700 C CA . LEU A 1 85 ? 12.211 4.602 -0.727 1 97.44 85 LEU A CA 1
ATOM 701 C C . LEU A 1 85 ? 11.914 4.742 0.762 1 97.44 85 LEU A C 1
ATOM 703 O O . LEU A 1 85 ? 11.516 5.816 1.222 1 97.44 85 LEU A O 1
ATOM 707 N N . VAL A 1 86 ? 12.102 3.654 1.598 1 96.12 86 VAL A N 1
ATOM 708 C CA . VAL A 1 86 ? 11.594 3.646 2.967 1 96.12 86 VAL A CA 1
ATOM 709 C C . VAL A 1 86 ? 12.68 4.137 3.922 1 96.12 86 VAL A C 1
ATOM 711 O O . VAL A 1 86 ? 12.383 4.648 5.004 1 96.12 86 VAL A O 1
ATOM 714 N N . LEU A 1 87 ? 13.875 4.035 3.631 1 92.5 87 LEU A N 1
ATOM 715 C CA . LEU A 1 87 ? 14.953 4.375 4.555 1 92.5 87 LEU A CA 1
ATOM 716 C C . LEU A 1 87 ? 14.984 5.875 4.824 1 92.5 87 LEU A C 1
ATOM 718 O O . LEU A 1 87 ? 15.055 6.676 3.889 1 92.5 87 LEU A O 1
ATOM 722 N N . PRO A 1 88 ? 14.906 6.176 6.094 1 86.62 88 PRO A N 1
ATOM 723 C CA . PRO A 1 88 ? 14.859 7.586 6.484 1 86.62 88 PRO A CA 1
ATOM 724 C C . PRO A 1 88 ? 16.109 8.359 6.07 1 86.62 88 PRO A C 1
ATOM 726 O O . PRO A 1 88 ? 16.047 9.578 5.891 1 86.62 88 PRO A O 1
ATOM 729 N N . VAL A 1 89 ? 17.219 7.684 5.926 1 87.56 89 VAL A N 1
ATOM 730 C CA . VAL A 1 89 ? 18.484 8.336 5.586 1 87.56 89 VAL A CA 1
ATOM 731 C C . VAL A 1 89 ? 18.406 8.891 4.168 1 87.56 89 VAL A C 1
ATOM 733 O O . VAL A 1 89 ? 18.953 9.961 3.881 1 87.56 89 VAL A O 1
ATOM 736 N N . PHE A 1 90 ? 17.609 8.266 3.27 1 86.75 90 PHE A N 1
ATOM 737 C CA . PHE A 1 90 ? 17.562 8.641 1.862 1 86.75 90 PHE A CA 1
ATOM 738 C C . PHE A 1 90 ? 16.312 9.477 1.569 1 86.75 90 PHE A C 1
ATOM 740 O O . PHE A 1 90 ? 16.297 10.266 0.622 1 86.75 90 PHE A O 1
ATOM 747 N N . ASN A 1 91 ? 15.305 9.32 2.35 1 90.38 91 ASN A N 1
ATOM 748 C CA . ASN A 1 91 ? 14.039 9.969 2.049 1 90.38 91 ASN A CA 1
ATOM 749 C C . ASN A 1 91 ? 13.68 9.852 0.57 1 90.38 91 ASN A C 1
ATOM 751 O O . ASN A 1 91 ? 13.289 10.836 -0.06 1 90.38 91 ASN A O 1
ATOM 755 N N . GLY A 1 92 ? 13.891 8.742 0.103 1 94.31 92 GLY A N 1
ATOM 756 C CA . GLY A 1 92 ? 13.758 8.516 -1.326 1 94.31 92 GLY A CA 1
ATOM 757 C C . GLY A 1 92 ? 12.359 8.773 -1.847 1 94.31 92 GLY A C 1
ATOM 758 O O . GLY A 1 92 ? 12.188 9.266 -2.965 1 94.31 92 GLY A O 1
ATOM 759 N N . ALA A 1 93 ? 11.383 8.461 -1.014 1 96.69 93 ALA A N 1
ATOM 760 C CA . ALA A 1 93 ? 10 8.617 -1.46 1 96.69 93 ALA A CA 1
ATOM 761 C C . ALA A 1 93 ? 9.656 10.094 -1.665 1 96.69 93 ALA A C 1
ATOM 763 O O . ALA A 1 93 ? 9.086 10.461 -2.691 1 96.69 93 ALA A O 1
ATOM 764 N N . THR A 1 94 ? 10 10.891 -0.66 1 94.62 94 THR A N 1
ATOM 765 C CA . THR A 1 94 ? 9.758 12.328 -0.783 1 94.62 94 THR A CA 1
ATOM 766 C C . THR A 1 94 ? 10.539 12.906 -1.96 1 94.62 94 THR A C 1
ATOM 768 O O . THR A 1 94 ? 10.016 13.734 -2.707 1 94.62 94 THR A O 1
ATOM 771 N N . PHE A 1 95 ? 11.75 12.469 -2.137 1 94.44 95 PHE A N 1
ATOM 772 C CA . PHE A 1 95 ? 12.609 12.945 -3.213 1 94.44 95 PHE A CA 1
ATOM 773 C C . PHE A 1 95 ? 11.969 12.688 -4.57 1 94.44 95 PHE A C 1
ATOM 775 O O . PHE A 1 95 ? 11.867 13.594 -5.398 1 94.44 95 PHE A O 1
ATOM 782 N N . VAL A 1 96 ? 11.547 11.516 -4.824 1 94.69 96 VAL A N 1
ATOM 783 C CA . VAL A 1 96 ? 10.945 11.133 -6.098 1 94.69 96 VAL A CA 1
ATOM 784 C C . VAL A 1 96 ? 9.633 11.898 -6.305 1 94.69 96 VAL A C 1
ATOM 786 O O . VAL A 1 96 ? 9.398 12.461 -7.375 1 94.69 96 VAL A O 1
ATOM 789 N N . TYR A 1 97 ? 8.836 11.914 -5.301 1 95.19 97 TYR A N 1
ATOM 790 C CA . TYR A 1 97 ? 7.547 12.578 -5.379 1 95.19 97 TYR A CA 1
ATOM 791 C C . TYR A 1 97 ? 7.715 14.055 -5.73 1 95.19 97 TYR A C 1
ATOM 793 O O . TYR A 1 97 ? 7.059 14.562 -6.641 1 95.19 97 TYR A O 1
ATOM 801 N N . GLU A 1 98 ? 8.586 14.734 -5.047 1 92.06 98 GLU A N 1
ATOM 802 C CA . GLU A 1 98 ? 8.773 16.172 -5.242 1 92.06 98 GLU A CA 1
ATOM 803 C C . GLU A 1 98 ? 9.359 16.469 -6.621 1 92.06 98 GLU A C 1
ATOM 805 O O . GLU A 1 98 ? 9.039 17.484 -7.23 1 92.06 98 GLU A O 1
ATOM 810 N N . ASN A 1 99 ? 10.172 15.648 -7.102 1 89.75 99 ASN A N 1
ATOM 811 C CA . ASN A 1 99 ? 10.766 15.852 -8.422 1 89.75 99 ASN A CA 1
ATOM 812 C C . ASN A 1 99 ? 9.719 15.742 -9.531 1 89.75 99 ASN A C 1
ATOM 814 O O . ASN A 1 99 ? 9.758 16.5 -10.5 1 89.75 99 ASN A O 1
ATOM 818 N N . TYR A 1 100 ? 8.852 14.883 -9.438 1 85.88 100 TYR A N 1
ATOM 819 C CA . TYR A 1 100 ? 7.801 14.719 -10.43 1 85.88 100 TYR A CA 1
ATOM 820 C C . TYR A 1 100 ? 6.707 15.766 -10.25 1 85.88 100 TYR A C 1
ATOM 822 O O . TYR A 1 100 ? 6.184 16.312 -11.227 1 85.88 100 TYR A O 1
ATOM 830 N N . MET A 1 101 ? 6.355 16 -9.008 1 81.94 101 MET A N 1
ATOM 831 C CA . MET A 1 101 ? 5.254 16.922 -8.727 1 81.94 101 MET A CA 1
ATOM 832 C C . MET A 1 101 ? 5.668 18.359 -8.977 1 81.94 101 MET A C 1
ATOM 834 O O . MET A 1 101 ? 4.824 19.219 -9.266 1 81.94 101 MET A O 1
ATOM 838 N N . ARG A 1 102 ? 6.91 18.578 -8.828 1 79.19 102 ARG A N 1
ATOM 839 C CA . ARG A 1 102 ? 7.395 19.922 -9.164 1 79.19 102 ARG A CA 1
ATOM 840 C C . ARG A 1 102 ? 6.969 20.328 -10.57 1 79.19 102 ARG A C 1
ATOM 842 O O . ARG A 1 102 ? 6.496 21.438 -10.781 1 79.19 102 ARG A O 1
ATOM 849 N N . ASP A 1 103 ? 7.121 19.438 -11.453 1 76.44 103 ASP A N 1
ATOM 850 C CA . ASP A 1 103 ? 6.73 19.719 -12.828 1 76.44 103 ASP A CA 1
ATOM 851 C C . ASP A 1 103 ? 5.215 19.875 -12.945 1 76.44 103 ASP A C 1
ATOM 853 O O . ASP A 1 103 ? 4.73 20.75 -13.672 1 76.44 103 ASP A O 1
ATOM 857 N N . TYR A 1 104 ? 4.559 19.078 -12.234 1 75.31 104 TYR A N 1
ATOM 858 C CA . TYR A 1 104 ? 3.102 19.141 -12.227 1 75.31 104 TYR A CA 1
ATOM 859 C C . TYR A 1 104 ? 2.613 20.469 -11.68 1 75.31 104 TYR A C 1
ATOM 861 O O . TYR A 1 104 ? 1.698 21.094 -12.234 1 75.31 104 TYR A O 1
ATOM 869 N N . ARG A 1 105 ? 3.236 20.891 -10.625 1 73.62 105 ARG A N 1
ATOM 870 C CA . ARG A 1 105 ? 2.873 22.156 -10.023 1 73.62 105 ARG A CA 1
ATOM 871 C C . ARG A 1 105 ? 3.201 23.328 -10.953 1 73.62 105 ARG A C 1
ATOM 873 O O . ARG A 1 105 ? 2.441 24.281 -11.047 1 73.62 105 ARG A O 1
ATOM 880 N N . LYS A 1 106 ? 4.25 23.188 -11.625 1 75.94 106 LYS A N 1
ATOM 881 C CA . LYS A 1 106 ? 4.629 24.203 -12.594 1 75.94 106 LYS A CA 1
ATOM 882 C C . LYS A 1 106 ? 3.596 24.312 -13.711 1 75.94 106 LYS A C 1
ATOM 884 O O . LYS A 1 106 ? 3.217 25.422 -14.102 1 75.94 106 LYS A O 1
ATOM 889 N N . LEU A 1 107 ? 3.215 23.188 -14.078 1 69.56 107 LEU A N 1
ATOM 890 C CA . LEU A 1 107 ? 2.229 23.156 -15.156 1 69.56 107 LEU A CA 1
ATOM 891 C C . LEU A 1 107 ? 0.908 23.766 -14.695 1 69.56 107 LEU A C 1
ATOM 893 O O . LEU A 1 107 ? 0.296 24.547 -15.422 1 69.56 107 LEU A O 1
ATOM 897 N N . ASN A 1 108 ? 0.513 23.344 -13.57 1 72 108 ASN A N 1
ATOM 898 C CA . ASN A 1 108 ? -0.726 23.875 -13.016 1 72 108 ASN A CA 1
ATOM 899 C C . ASN A 1 108 ? -0.622 25.375 -12.758 1 72 108 ASN A C 1
ATOM 901 O O . ASN A 1 108 ? -1.593 26.109 -12.938 1 72 108 ASN A O 1
ATOM 905 N N . GLY A 1 109 ? 0.464 25.719 -12.289 1 70.75 109 GLY A N 1
ATOM 906 C CA . GLY A 1 109 ? 0.708 27.141 -12.125 1 70.75 109 GLY A CA 1
ATOM 907 C C . GLY A 1 109 ? 0.642 27.906 -13.43 1 70.75 109 GLY A C 1
ATOM 908 O O . GLY A 1 109 ? 0.026 28.969 -13.492 1 70.75 109 GLY A O 1
ATOM 909 N N . LEU A 1 110 ? 1.197 27.359 -14.414 1 72.94 110 LEU A N 1
ATOM 910 C CA . LEU A 1 110 ? 1.173 27.969 -15.742 1 72.94 110 LEU A CA 1
ATOM 911 C C . LEU A 1 110 ? -0.25 28.031 -16.281 1 72.94 110 LEU A C 1
ATOM 913 O O . LEU A 1 110 ? -0.661 29.031 -16.859 1 72.94 110 LEU A O 1
ATOM 917 N N . LEU A 1 111 ? -0.915 26.891 -16.047 1 74.5 111 LEU A N 1
ATOM 918 C CA . LEU A 1 111 ? -2.293 26.812 -16.531 1 74.5 111 LEU A CA 1
ATOM 919 C C . LEU A 1 111 ? -3.17 27.844 -15.812 1 74.5 111 LEU A C 1
ATOM 921 O O . LEU A 1 111 ? -4.016 28.484 -16.438 1 74.5 111 LEU A O 1
ATOM 925 N N . ASN A 1 112 ? -2.928 27.938 -14.625 1 77.56 112 ASN A N 1
ATOM 926 C CA . ASN A 1 112 ? -3.674 28.922 -13.844 1 77.56 112 ASN A CA 1
ATOM 927 C C . ASN A 1 112 ? -3.328 30.344 -14.273 1 77.56 112 ASN A C 1
ATOM 929 O O . ASN A 1 112 ? -4.207 31.203 -14.344 1 77.56 112 ASN A O 1
ATOM 933 N N . ASP A 1 113 ? -2.125 30.547 -14.508 1 79.69 113 ASP A N 1
ATOM 934 C CA . ASP A 1 113 ? -1.697 31.859 -15 1 79.69 113 ASP A CA 1
ATOM 935 C C . ASP A 1 113 ? -2.322 32.156 -16.359 1 79.69 113 ASP A C 1
ATOM 937 O O . ASP A 1 113 ? -2.762 33.281 -16.609 1 79.69 113 ASP A O 1
ATOM 941 N N . LEU A 1 114 ? -2.33 31.125 -17.109 1 76.94 114 LEU A N 1
ATOM 942 C CA . LEU A 1 114 ? -2.926 31.266 -18.438 1 76.94 114 LEU A CA 1
ATOM 943 C C . LEU A 1 114 ? -4.426 31.531 -18.328 1 76.94 114 LEU A C 1
ATOM 945 O O . LEU A 1 114 ? -4.969 32.344 -19.078 1 76.94 114 LEU A O 1
ATOM 949 N N . ARG A 1 115 ? -5.035 30.781 -17.422 1 76 115 ARG A N 1
ATOM 950 C CA . ARG A 1 115 ? -6.469 30.938 -17.203 1 76 115 ARG A CA 1
ATOM 951 C C . ARG A 1 115 ? -6.797 32.344 -16.703 1 76 115 ARG A C 1
ATOM 953 O O . ARG A 1 115 ? -7.789 32.938 -17.125 1 76 115 ARG A O 1
ATOM 960 N N . LYS A 1 116 ? -5.945 32.875 -15.883 1 81.06 116 LYS A N 1
ATOM 961 C CA . LYS A 1 116 ? -6.129 34.25 -15.375 1 81.06 116 LYS A CA 1
ATOM 962 C C . LYS A 1 116 ? -5.957 35.281 -16.484 1 81.06 116 LYS A C 1
ATOM 964 O O . LYS A 1 116 ? -6.551 36.344 -16.438 1 81.06 116 LYS A O 1
ATOM 969 N N . MET A 1 117 ? -5.129 34.969 -17.422 1 79.44 117 MET A N 1
ATOM 970 C CA . MET A 1 117 ? -4.863 35.875 -18.531 1 79.44 117 MET A CA 1
ATOM 971 C C . MET A 1 117 ? -6.027 35.875 -19.516 1 79.44 117 MET A C 1
ATOM 973 O O . MET A 1 117 ? -6.168 36.812 -20.312 1 79.44 117 MET A O 1
ATOM 977 N N . ILE A 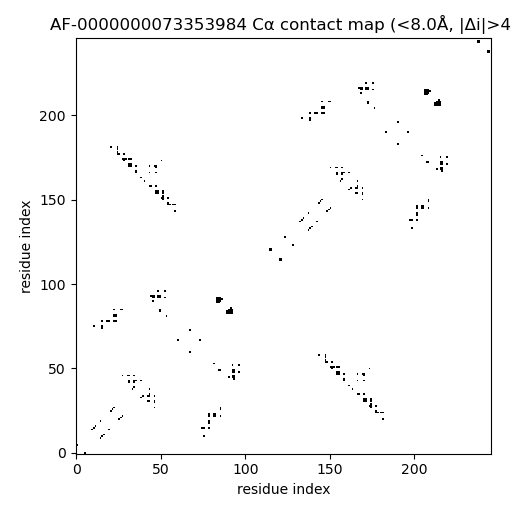1 118 ? -6.762 34.719 -19.547 1 72.25 118 ILE A N 1
ATOM 978 C CA . ILE A 1 118 ? -7.914 34.688 -20.438 1 72.25 118 ILE A CA 1
ATOM 979 C C . ILE A 1 118 ? -9.062 35.5 -19.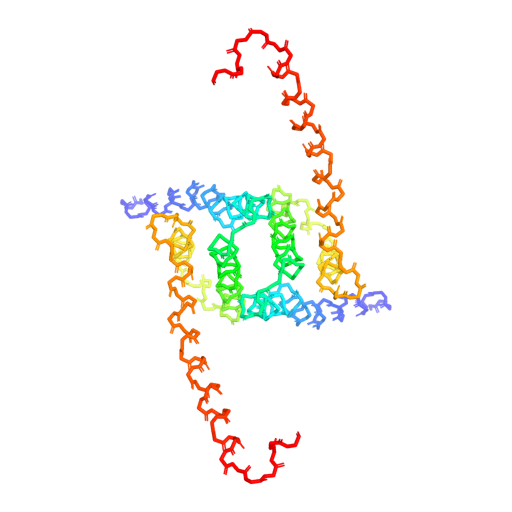828 1 72.25 118 ILE A C 1
ATOM 981 O O . ILE A 1 118 ? -9.516 35.219 -18.719 1 72.25 118 ILE A O 1
ATOM 985 N N . PRO A 1 119 ? -9.508 36.594 -20.312 1 63.56 119 PRO A N 1
ATOM 986 C CA . PRO A 1 119 ? -10.594 37.531 -19.984 1 63.56 119 PRO A CA 1
ATOM 987 C C . PRO A 1 119 ? -11.953 36.844 -19.906 1 63.56 119 PRO A C 1
ATOM 989 O O . PRO A 1 119 ? -12.336 36.125 -20.828 1 63.56 119 PRO A O 1
ATOM 992 N N . GLY A 1 120 ? -12.453 35.781 -18.875 1 57.75 120 GLY A N 1
ATOM 993 C CA . GLY A 1 120 ? -13.742 35.156 -18.609 1 57.75 120 GLY A CA 1
ATOM 994 C C . GLY A 1 120 ? -13.695 34.094 -17.547 1 57.75 120 GLY A C 1
ATOM 995 O O . GLY A 1 120 ? -14.734 33.688 -17 1 57.75 120 GLY A O 1
ATOM 996 N N . GLU A 1 121 ? -12.695 33.312 -17.375 1 54.78 121 GLU A N 1
ATOM 997 C CA . GLU A 1 121 ? -12.711 32.219 -16.406 1 54.78 121 GLU A CA 1
ATOM 998 C C . GLU A 1 121 ? -12.273 32.688 -15.016 1 54.78 121 GLU A C 1
ATOM 1000 O O . GLU A 1 121 ? -12.203 31.906 -14.078 1 54.78 121 GLU A O 1
ATOM 1005 N N . GLY A 1 122 ? -11.82 33.875 -14.773 1 47.62 122 GLY A N 1
ATOM 1006 C CA . GLY A 1 122 ? -11.562 34.469 -13.461 1 47.62 122 GLY A CA 1
ATOM 1007 C C . GLY A 1 122 ? -12.828 34.688 -12.656 1 47.62 122 GLY A C 1
ATOM 1008 O O . GLY A 1 122 ? -12.789 35.312 -11.594 1 47.62 122 GLY A O 1
ATOM 1009 N N . PHE A 1 123 ? -14.195 34.469 -13.055 1 36.84 123 PHE A N 1
ATOM 1010 C CA . PHE A 1 123 ? -15.312 34.75 -12.156 1 36.84 123 PHE A CA 1
ATOM 1011 C C . PHE A 1 123 ? -15.453 33.625 -11.133 1 36.84 123 PHE A C 1
ATOM 1013 O O . PHE A 1 123 ? -15.141 32.469 -11.414 1 36.84 123 PHE A O 1
ATOM 1020 N N . MET B 1 1 ? -23.297 -24.266 -15.992 1 59.94 1 MET B N 1
ATOM 1021 C CA . MET B 1 1 ? -22.781 -23.406 -14.93 1 59.94 1 MET B CA 1
ATOM 1022 C C . MET B 1 1 ? -23.891 -22.562 -14.305 1 59.94 1 MET B C 1
ATOM 1024 O O . MET B 1 1 ? -24.641 -21.906 -15.023 1 59.94 1 MET B O 1
ATOM 1028 N N . GLY B 1 2 ? -24.312 -22.938 -13.078 1 67.56 2 GLY B N 1
ATOM 1029 C CA . GLY B 1 2 ? -25.453 -22.281 -12.453 1 67.56 2 GLY B CA 1
ATOM 1030 C C . GLY B 1 2 ? -25.25 -20.781 -12.266 1 67.56 2 GLY B C 1
ATOM 1031 O O . GLY B 1 2 ? -24.203 -20.25 -12.609 1 67.56 2 GLY B O 1
ATOM 1032 N N . LEU B 1 3 ? -26.312 -20.156 -12.086 1 72.94 3 LEU B N 1
ATOM 1033 C CA . LEU B 1 3 ? -26.312 -18.703 -11.891 1 72.94 3 LEU B CA 1
ATOM 1034 C C . LEU B 1 3 ? -25.156 -18.266 -11.008 1 72.94 3 LEU B C 1
ATOM 1036 O O . LEU B 1 3 ? -24.484 -17.281 -11.312 1 72.94 3 LEU B O 1
ATOM 1040 N N . LEU B 1 4 ? -24.922 -19.047 -9.984 1 73.25 4 LEU B N 1
ATOM 1041 C CA . LEU B 1 4 ? -23.828 -18.734 -9.07 1 73.25 4 LEU B CA 1
ATOM 1042 C C . LEU B 1 4 ? -22.484 -18.859 -9.766 1 73.25 4 LEU B C 1
ATOM 1044 O O . LEU B 1 4 ? -21.594 -18.031 -9.562 1 73.25 4 LEU B O 1
ATOM 1048 N N . GLY B 1 5 ? -22.438 -19.781 -10.625 1 71.56 5 GLY B N 1
ATOM 1049 C CA . GLY B 1 5 ? -21.203 -19.984 -11.383 1 71.56 5 GLY B CA 1
ATOM 1050 C C . GLY B 1 5 ? -20.922 -18.859 -12.352 1 71.56 5 GLY B C 1
ATOM 1051 O O . GLY B 1 5 ? -19.766 -18.422 -12.484 1 71.56 5 GLY B O 1
ATOM 1052 N N . ALA B 1 6 ? -22.016 -18.5 -12.898 1 71.75 6 ALA B N 1
ATOM 1053 C CA . ALA B 1 6 ? -21.875 -17.422 -13.867 1 71.75 6 ALA B CA 1
ATOM 1054 C C . ALA B 1 6 ? -21.453 -16.109 -13.188 1 71.75 6 ALA B C 1
ATOM 1056 O O . ALA B 1 6 ? -20.578 -15.398 -13.688 1 71.75 6 ALA B O 1
ATOM 1057 N N . VAL B 1 7 ? -22.125 -15.867 -12.07 1 67.94 7 VAL B N 1
ATOM 1058 C CA . VAL B 1 7 ? -21.797 -14.656 -11.328 1 67.94 7 VAL B CA 1
ATOM 1059 C C . VAL B 1 7 ? -20.344 -14.703 -10.867 1 67.94 7 VAL B C 1
ATOM 1061 O O . VAL B 1 7 ? -19.609 -13.727 -11.008 1 67.94 7 VAL B O 1
ATOM 1064 N N . PHE B 1 8 ? -20 -15.773 -10.422 1 73.25 8 PHE B N 1
ATOM 1065 C CA . PHE B 1 8 ? -18.641 -15.961 -9.938 1 73.25 8 PHE B CA 1
ATOM 1066 C C . PHE B 1 8 ? -17.641 -15.766 -11.062 1 73.25 8 PHE B C 1
ATOM 1068 O O . PHE B 1 8 ? -16.594 -15.133 -10.867 1 73.25 8 PHE B O 1
ATOM 1075 N N . SER B 1 9 ? -18.062 -16.266 -12.211 1 73.56 9 SER B N 1
ATOM 1076 C CA . SER B 1 9 ? -17.156 -16.156 -13.352 1 73.56 9 SER B CA 1
ATOM 1077 C C . SER B 1 9 ? -17.016 -14.719 -13.812 1 73.56 9 SER B C 1
ATOM 1079 O O . SER B 1 9 ? -15.922 -14.289 -14.188 1 73.56 9 SER B O 1
ATOM 1081 N N . ILE B 1 10 ? -18.125 -14.062 -13.766 1 69.94 10 ILE B N 1
ATOM 1082 C CA . ILE B 1 10 ? -18.109 -12.68 -14.227 1 69.94 10 ILE B CA 1
ATOM 1083 C C . ILE B 1 10 ? -17.312 -11.82 -13.242 1 69.94 10 ILE B C 1
ATOM 1085 O O . ILE B 1 10 ? -16.484 -11.008 -13.648 1 69.94 10 ILE B O 1
ATOM 1089 N N . VAL B 1 11 ? -17.625 -11.992 -11.969 1 71.31 11 VAL B N 1
ATOM 1090 C CA . VAL B 1 11 ? -16.953 -11.227 -10.922 1 71.31 11 VAL B CA 1
ATOM 1091 C C . VAL B 1 11 ? -15.445 -11.469 -10.992 1 71.31 11 VAL B C 1
ATOM 1093 O O . VAL B 1 11 ? -14.656 -10.531 -10.938 1 71.31 11 VAL B O 1
ATOM 1096 N N . ASN B 1 12 ? -15.094 -12.586 -11.203 1 74.06 12 ASN B N 1
ATOM 1097 C CA . ASN B 1 12 ? -13.68 -12.969 -11.25 1 74.06 12 ASN B CA 1
ATOM 1098 C C . ASN B 1 12 ? -13.008 -12.453 -12.523 1 74.06 12 ASN B C 1
ATOM 1100 O O . ASN B 1 12 ? -11.852 -12.023 -12.484 1 74.06 12 ASN B O 1
ATOM 1104 N N . ALA B 1 13 ? -13.852 -12.492 -13.547 1 74.12 13 ALA B N 1
ATOM 1105 C CA . ALA B 1 13 ? -13.25 -12.203 -14.844 1 74.12 13 ALA B CA 1
ATOM 1106 C C . ALA B 1 13 ? -13.203 -10.695 -15.109 1 74.12 13 ALA B C 1
ATOM 1108 O O . ALA B 1 13 ? -12.266 -10.195 -15.727 1 74.12 13 ALA B O 1
ATOM 1109 N N . LEU B 1 14 ? -14.164 -10.055 -14.641 1 75.69 14 LEU B N 1
ATOM 1110 C CA . LEU B 1 14 ? -14.258 -8.664 -15.07 1 75.69 14 LEU B CA 1
ATOM 1111 C C . LEU B 1 14 ? -14.078 -7.719 -13.883 1 75.69 14 LEU B C 1
ATOM 1113 O O . LEU B 1 14 ? -13.305 -6.766 -13.961 1 75.69 14 LEU B O 1
ATOM 1117 N N . VAL B 1 15 ? -14.711 -8.039 -12.867 1 79.94 15 VAL B N 1
ATOM 1118 C CA . VAL B 1 15 ? -14.789 -7.109 -11.75 1 79.94 15 VAL B CA 1
ATOM 1119 C C . VAL B 1 15 ? -13.461 -7.078 -11 1 79.94 15 VAL B C 1
ATOM 1121 O O . VAL B 1 15 ? -12.898 -6.004 -10.773 1 79.94 15 VAL B O 1
ATOM 1124 N N . LEU B 1 16 ? -12.898 -8.172 -10.75 1 86.94 16 LEU B N 1
ATOM 1125 C CA . LEU B 1 16 ? -11.727 -8.258 -9.883 1 86.94 16 LEU B CA 1
ATOM 1126 C C . LEU B 1 16 ? -10.492 -7.691 -10.578 1 86.94 16 LEU B C 1
ATOM 1128 O O . LEU B 1 16 ? -9.781 -6.863 -10.008 1 86.94 16 LEU B O 1
ATOM 1132 N N . PRO B 1 17 ? -10.398 -7.984 -11.844 1 86.81 17 PRO B N 1
ATOM 1133 C CA . PRO B 1 17 ? -9.172 -7.496 -12.484 1 86.81 17 PRO B CA 1
ATOM 1134 C C . PRO B 1 17 ? -9.188 -5.988 -12.719 1 86.81 17 PRO B C 1
ATOM 1136 O O . PRO B 1 17 ? -8.133 -5.359 -12.789 1 86.81 17 PRO B O 1
ATOM 1139 N N . ILE B 1 18 ? -10.297 -5.441 -12.836 1 88.94 18 ILE B N 1
ATOM 1140 C CA . ILE B 1 18 ? -10.391 -4.012 -13.109 1 88.94 18 ILE B CA 1
ATOM 1141 C C . ILE B 1 18 ? -10.633 -3.248 -11.812 1 88.94 18 ILE B C 1
ATOM 1143 O O . ILE B 1 18 ? -9.875 -2.336 -11.469 1 88.94 18 ILE B O 1
ATOM 1147 N N . LEU B 1 19 ? -11.602 -3.697 -11.062 1 92.75 19 LEU B N 1
ATOM 1148 C CA . LEU B 1 19 ? -11.992 -2.959 -9.867 1 92.75 19 LEU B CA 1
ATOM 1149 C C . LEU B 1 19 ? -10.969 -3.145 -8.758 1 92.75 19 LEU B C 1
ATOM 1151 O O . LEU B 1 19 ? -10.797 -2.262 -7.91 1 92.75 19 LEU B O 1
ATOM 1155 N N . GLY B 1 20 ? -10.281 -4.219 -8.781 1 94.19 20 GLY B N 1
ATOM 1156 C CA . GLY B 1 20 ? -9.281 -4.484 -7.758 1 94.19 20 GLY B CA 1
ATOM 1157 C C . GLY B 1 20 ? -8.164 -3.449 -7.73 1 94.19 20 GLY B C 1
ATOM 1158 O O . GLY B 1 20 ? -8.047 -2.686 -6.77 1 94.19 20 GLY B O 1
ATOM 1159 N N . PRO B 1 21 ? -7.461 -3.375 -8.852 1 95.5 21 PRO B N 1
ATOM 1160 C CA . PRO B 1 21 ? -6.355 -2.412 -8.883 1 95.5 21 PRO B CA 1
ATOM 1161 C C . PRO B 1 21 ? -6.832 -0.964 -8.789 1 95.5 21 PRO B C 1
ATOM 1163 O O . PRO B 1 21 ? -6.145 -0.12 -8.211 1 95.5 21 PRO B O 1
ATOM 1166 N N . ALA B 1 22 ? -7.965 -0.691 -9.328 1 95.81 22 ALA B N 1
ATOM 1167 C CA . ALA B 1 22 ? -8.5 0.667 -9.266 1 95.81 22 ALA B CA 1
ATOM 1168 C C . ALA B 1 22 ? -8.82 1.068 -7.828 1 95.81 22 ALA B C 1
ATOM 1170 O O . ALA B 1 22 ? -8.453 2.162 -7.387 1 95.81 22 ALA B O 1
ATOM 1171 N N . THR B 1 23 ? -9.375 0.148 -7.098 1 96.44 23 THR B N 1
ATOM 1172 C CA . THR B 1 23 ? -9.812 0.408 -5.727 1 96.44 23 THR B CA 1
ATOM 1173 C C . THR B 1 23 ? -8.633 0.327 -4.762 1 96.44 23 THR B C 1
ATOM 1175 O O . THR B 1 23 ? -8.555 1.099 -3.803 1 96.44 23 THR B O 1
ATOM 1178 N N . MET B 1 24 ? -7.715 -0.51 -5.055 1 97.69 24 MET B N 1
ATOM 1179 C CA . MET B 1 24 ? -6.664 -0.788 -4.078 1 97.69 24 MET B CA 1
ATOM 1180 C C . MET B 1 24 ? -5.473 0.145 -4.281 1 97.69 24 MET B C 1
ATOM 1182 O O . MET B 1 24 ? -4.742 0.439 -3.332 1 97.69 24 MET B O 1
ATOM 1186 N N . PHE B 1 25 ? -5.355 0.641 -5.52 1 98.19 25 PHE B N 1
ATOM 1187 C CA . PHE B 1 25 ? -4.117 1.372 -5.77 1 98.19 25 PHE B CA 1
ATOM 1188 C C . PHE B 1 25 ? -4.406 2.715 -6.43 1 98.19 25 PHE B C 1
ATOM 1190 O O . PHE B 1 25 ? -3.977 3.76 -5.938 1 98.19 25 PHE B O 1
ATOM 1197 N N . LEU B 1 26 ? -5.227 2.719 -7.445 1 97.31 26 LEU B N 1
ATOM 1198 C CA . LEU B 1 26 ? -5.379 3.918 -8.266 1 97.31 26 LEU B CA 1
ATOM 1199 C C . LEU B 1 26 ? -6.074 5.027 -7.48 1 97.31 26 LEU B C 1
ATOM 1201 O O . LEU B 1 26 ? -5.527 6.121 -7.332 1 97.31 26 LEU B O 1
ATOM 1205 N N . TYR B 1 27 ? -7.148 4.746 -6.926 1 97.06 27 TYR B N 1
ATOM 1206 C CA . TYR B 1 27 ? -7.93 5.766 -6.227 1 97.06 27 TYR B CA 1
ATOM 1207 C C . TYR B 1 27 ? -7.207 6.23 -4.969 1 97.06 27 TYR B C 1
ATOM 1209 O O . TYR B 1 27 ? -7.039 7.434 -4.754 1 97.06 27 TYR B O 1
ATOM 1217 N N . PRO B 1 28 ? -6.738 5.305 -4.148 1 97.69 28 PRO B N 1
ATOM 1218 C CA . PRO B 1 28 ? -6.02 5.754 -2.953 1 97.69 28 PRO B CA 1
ATOM 1219 C C . PRO B 1 28 ? -4.777 6.574 -3.285 1 97.69 28 PRO B C 1
ATOM 1221 O O . PRO B 1 28 ? -4.43 7.504 -2.551 1 97.69 28 PRO B O 1
ATOM 1224 N N . ALA B 1 29 ? -4.102 6.227 -4.359 1 97.75 29 ALA B N 1
ATOM 1225 C CA . ALA B 1 29 ? -2.93 7 -4.766 1 97.75 29 ALA B CA 1
ATOM 1226 C C . ALA B 1 29 ? -3.318 8.422 -5.164 1 97.75 29 ALA B C 1
ATOM 1228 O O . ALA B 1 29 ? -2.68 9.391 -4.746 1 97.75 29 ALA B O 1
ATOM 1229 N N . TYR B 1 30 ? -4.332 8.516 -5.902 1 96 30 TYR B N 1
ATOM 1230 C CA . TYR B 1 30 ? -4.828 9.812 -6.328 1 96 30 TYR B CA 1
ATOM 1231 C C . TYR B 1 30 ? -5.246 10.656 -5.129 1 96 30 TYR B C 1
ATOM 1233 O O . TYR B 1 30 ? -4.879 11.836 -5.031 1 96 30 TYR B O 1
ATOM 1241 N N . AL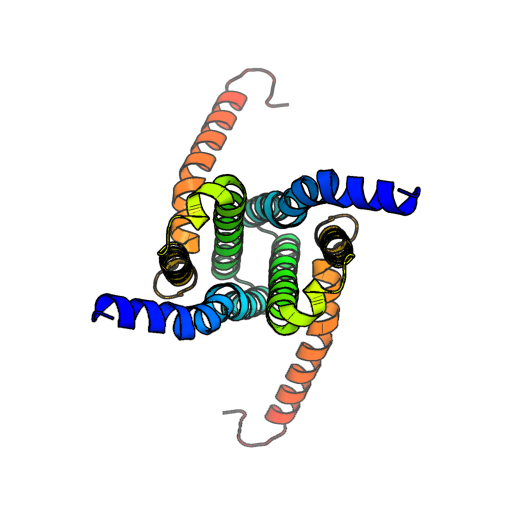A B 1 31 ? -5.973 10.117 -4.25 1 95.75 31 ALA B N 1
ATOM 1242 C CA . ALA B 1 31 ? -6.441 10.82 -3.059 1 95.75 31 ALA B CA 1
ATOM 1243 C C . ALA B 1 31 ? -5.277 11.195 -2.146 1 95.75 31 ALA B C 1
ATOM 1245 O O . ALA B 1 31 ? -5.305 12.234 -1.486 1 95.75 31 ALA B O 1
ATOM 1246 N N . SER B 1 32 ? -4.223 10.352 -2.08 1 96.94 32 SER B N 1
ATOM 1247 C CA . SER B 1 32 ? -3.031 10.656 -1.294 1 96.94 32 SER B CA 1
ATOM 1248 C C . SER B 1 32 ? -2.27 11.844 -1.875 1 96.94 32 SER B C 1
ATOM 1250 O O . SER B 1 32 ? -1.724 12.656 -1.132 1 96.94 32 SER B O 1
ATOM 1252 N N . ILE B 1 33 ? -2.264 11.906 -3.211 1 95.31 33 ILE B N 1
ATOM 1253 C CA . ILE B 1 33 ? -1.654 13.062 -3.859 1 95.31 33 ILE B CA 1
ATOM 1254 C C . ILE B 1 33 ? -2.387 14.336 -3.441 1 95.31 33 ILE B C 1
ATOM 1256 O O . ILE B 1 33 ? -1.756 15.336 -3.086 1 95.31 33 ILE B O 1
ATOM 1260 N N . GLN B 1 34 ? -3.695 14.258 -3.412 1 93.69 34 GLN B N 1
ATOM 1261 C CA . GLN B 1 34 ? -4.496 15.406 -3.01 1 93.69 34 GLN B CA 1
ATOM 1262 C C . GLN B 1 34 ? -4.234 15.773 -1.551 1 93.69 34 GLN B C 1
ATOM 1264 O O . GLN B 1 34 ? -4.16 16.953 -1.207 1 93.69 34 GLN B O 1
ATOM 1269 N N . ALA B 1 35 ? -4.051 14.789 -0.723 1 93.38 35 ALA B N 1
ATOM 1270 C CA . ALA B 1 35 ? -3.801 15.023 0.697 1 93.38 35 ALA B CA 1
ATOM 1271 C C . ALA B 1 35 ? -2.461 15.727 0.911 1 93.38 35 ALA B C 1
ATOM 1273 O O . ALA B 1 35 ? -2.318 16.547 1.82 1 93.38 35 ALA B O 1
ATOM 1274 N N . ILE B 1 36 ? -1.512 15.406 0.101 1 93.06 36 ILE B N 1
ATOM 1275 C CA . ILE B 1 36 ? -0.193 16.016 0.212 1 93.06 36 ILE B CA 1
ATOM 1276 C C . ILE B 1 36 ? -0.252 17.469 -0.277 1 93.06 36 ILE B C 1
ATOM 1278 O O . ILE B 1 36 ? 0.346 18.359 0.329 1 93.06 36 ILE B O 1
ATOM 1282 N N . GLU B 1 37 ? -0.984 17.672 -1.38 1 90.62 37 GLU B N 1
ATOM 1283 C CA . GLU B 1 37 ? -1.011 18.969 -2.027 1 90.62 37 GLU B CA 1
ATOM 1284 C C . GLU B 1 37 ? -1.901 19.953 -1.264 1 90.62 37 GLU B C 1
ATOM 1286 O O . GLU B 1 37 ? -1.646 21.156 -1.258 1 90.62 37 GLU B O 1
ATOM 1291 N N . ARG B 1 38 ? -2.924 19.469 -0.706 1 88.06 38 ARG B N 1
ATOM 1292 C CA . ARG B 1 38 ? -3.793 20.234 0.172 1 88.06 38 ARG B CA 1
ATOM 1293 C C . ARG B 1 38 ? -3.807 19.656 1.583 1 88.06 38 ARG B C 1
ATOM 1295 O O . ARG B 1 38 ? -4.734 18.938 1.954 1 88.06 38 ARG B O 1
ATOM 1302 N N . PRO B 1 39 ? -2.812 20.125 2.285 1 84 39 PRO B N 1
ATOM 1303 C CA . PRO B 1 39 ? -2.572 19.453 3.568 1 84 39 PRO B CA 1
ATOM 1304 C C . PRO B 1 39 ? -3.715 19.656 4.562 1 84 39 PRO B C 1
ATOM 1306 O O . PRO B 1 39 ? -4.176 20.781 4.758 1 84 39 PRO B O 1
ATOM 1309 N N . SER B 1 40 ? -4.348 18.594 4.898 1 89 40 SER B N 1
ATOM 1310 C CA . SER B 1 40 ? -5.316 18.484 5.984 1 89 40 SER B CA 1
ATOM 1311 C C . SER B 1 40 ? -5.066 17.25 6.836 1 89 40 SER B C 1
ATOM 1313 O O . SER B 1 40 ? -4.773 16.172 6.309 1 89 40 SER B O 1
ATOM 1315 N N . HIS B 1 41 ? -5.195 17.484 8.078 1 88.5 41 HIS B N 1
ATOM 1316 C CA . HIS B 1 41 ? -4.949 16.375 8.992 1 88.5 41 HIS B CA 1
ATOM 1317 C C . HIS B 1 41 ? -5.945 15.242 8.758 1 88.5 41 HIS B C 1
ATOM 1319 O O . HIS B 1 41 ? -5.586 14.062 8.844 1 88.5 41 HIS B O 1
ATOM 1325 N N . ARG B 1 42 ? -7.117 15.656 8.461 1 89.19 42 ARG B N 1
ATOM 1326 C CA . ARG B 1 42 ? -8.172 14.672 8.25 1 89.19 42 ARG B CA 1
ATOM 1327 C C . ARG B 1 42 ? -7.875 13.789 7.047 1 89.19 42 ARG B C 1
ATOM 1329 O O . ARG B 1 42 ? -7.949 12.562 7.137 1 89.19 42 ARG B O 1
ATOM 1336 N N . ASP B 1 43 ? -7.469 14.359 5.98 1 92.94 43 ASP B N 1
ATOM 1337 C CA . ASP B 1 43 ? -7.184 13.617 4.758 1 92.94 43 ASP B CA 1
ATOM 1338 C C . ASP B 1 43 ? -5.914 12.781 4.91 1 92.94 43 ASP B C 1
ATOM 1340 O O . ASP B 1 43 ? -5.871 11.625 4.48 1 92.94 43 ASP B O 1
ATOM 1344 N N . ASN B 1 44 ? -4.914 13.461 5.57 1 94.94 44 ASN B N 1
ATOM 1345 C CA . ASN B 1 44 ? -3.686 12.711 5.809 1 94.94 44 ASN B CA 1
ATOM 1346 C C . ASN B 1 44 ? -3.945 11.461 6.645 1 94.94 44 ASN B C 1
ATOM 1348 O O . ASN B 1 44 ? -3.428 10.391 6.34 1 94.94 44 ASN B O 1
ATOM 1352 N N . LYS B 1 45 ? -4.758 11.648 7.621 1 94.12 45 LYS B N 1
ATOM 1353 C CA . LYS B 1 45 ? -5.074 10.523 8.5 1 94.12 45 LYS B CA 1
ATOM 1354 C C . LYS B 1 45 ? -5.832 9.43 7.754 1 94.12 45 LYS B C 1
ATOM 1356 O O . LYS B 1 45 ? -5.535 8.25 7.906 1 94.12 45 LYS B O 1
ATOM 1361 N N . GLN B 1 46 ? -6.777 9.773 6.992 1 95.75 46 GLN B N 1
ATOM 1362 C CA . GLN B 1 46 ? -7.602 8.828 6.25 1 95.75 46 GLN B CA 1
ATOM 1363 C C . GLN B 1 46 ? -6.738 7.934 5.359 1 95.75 46 GLN B C 1
ATOM 1365 O O . GLN B 1 46 ? -6.867 6.707 5.391 1 95.75 46 GLN B O 1
ATOM 1370 N N . TRP B 1 47 ? -5.883 8.555 4.664 1 97.56 47 TRP B N 1
ATOM 1371 C CA . TRP B 1 47 ? -5.184 7.789 3.637 1 97.56 47 TRP B CA 1
ATOM 1372 C C . TRP B 1 47 ? -3.982 7.055 4.227 1 97.56 47 TRP B C 1
ATOM 1374 O O . TRP B 1 47 ? -3.656 5.945 3.803 1 97.56 47 TRP B O 1
ATOM 1384 N N . LEU B 1 48 ? -3.375 7.613 5.254 1 97.81 48 LEU B N 1
ATOM 1385 C CA . LEU B 1 48 ? -2.357 6.844 5.961 1 97.81 48 LEU B CA 1
ATOM 1386 C C . LEU B 1 48 ? -2.979 5.648 6.676 1 97.81 48 LEU B C 1
ATOM 1388 O O . LEU B 1 48 ? -2.391 4.566 6.707 1 97.81 48 LEU B O 1
ATOM 1392 N N . SER B 1 49 ? -4.18 5.852 7.227 1 97.62 49 SER B N 1
ATOM 1393 C CA . SER B 1 49 ? -4.883 4.738 7.859 1 97.62 49 SER B CA 1
ATOM 1394 C C . SER B 1 49 ? -5.207 3.643 6.852 1 97.62 49 SER B C 1
ATOM 1396 O O . SER B 1 49 ? -5.074 2.455 7.156 1 97.62 49 SER B O 1
ATOM 1398 N N . TYR B 1 50 ? -5.617 4.027 5.727 1 98.19 50 TYR B N 1
ATOM 1399 C CA . TYR B 1 50 ? -5.914 3.047 4.684 1 98.19 50 TYR B CA 1
ATOM 1400 C C . TYR B 1 50 ? -4.688 2.193 4.375 1 98.19 50 TYR B C 1
ATOM 1402 O O . TYR B 1 50 ? -4.777 0.965 4.328 1 98.19 50 TYR B O 1
ATOM 1410 N N . TRP B 1 51 ? -3.545 2.811 4.16 1 98.62 51 TRP B N 1
ATOM 1411 C CA . TRP B 1 51 ? -2.326 2.105 3.777 1 98.62 51 TRP B CA 1
ATOM 1412 C C . TRP B 1 51 ? -1.831 1.215 4.91 1 98.62 51 TRP B C 1
ATOM 1414 O O . TRP B 1 51 ? -1.268 0.145 4.668 1 98.62 51 TRP B O 1
ATOM 1424 N N . ILE B 1 52 ? -2.029 1.658 6.129 1 98.06 52 ILE B N 1
ATOM 1425 C CA . ILE B 1 52 ? -1.706 0.821 7.277 1 98.06 52 ILE B CA 1
ATOM 1426 C C . ILE B 1 52 ? -2.566 -0.44 7.258 1 98.06 52 ILE B C 1
ATOM 1428 O O . ILE B 1 52 ? -2.055 -1.551 7.41 1 98.06 52 ILE B O 1
ATOM 1432 N N . LEU B 1 53 ? -3.857 -0.259 7.043 1 98.19 53 LEU B N 1
ATOM 1433 C CA . LEU B 1 53 ? -4.777 -1.392 7.027 1 98.19 53 LEU B CA 1
ATOM 1434 C C . LEU B 1 53 ? -4.508 -2.295 5.832 1 98.19 53 LEU B C 1
ATOM 1436 O O . LEU B 1 53 ? -4.586 -3.521 5.941 1 98.19 53 LEU B O 1
ATOM 1440 N N . TYR B 1 54 ? -4.227 -1.695 4.715 1 98.5 54 TYR B N 1
ATOM 1441 C CA . TYR B 1 54 ? -3.803 -2.459 3.549 1 98.5 54 TYR B CA 1
ATOM 1442 C C . TYR B 1 54 ? -2.605 -3.342 3.881 1 98.5 54 TYR B C 1
ATOM 1444 O O . TYR B 1 54 ? -2.555 -4.508 3.479 1 98.5 54 TYR B O 1
ATOM 1452 N N . SER B 1 55 ? -1.62 -2.736 4.59 1 98.44 55 SER B N 1
ATOM 1453 C CA . SER B 1 55 ? -0.429 -3.482 4.984 1 98.44 55 SER B CA 1
ATOM 1454 C C . SER B 1 55 ? -0.791 -4.684 5.852 1 98.44 55 SER B C 1
ATOM 1456 O O . SER B 1 55 ? -0.25 -5.777 5.668 1 98.44 55 SER B O 1
ATOM 1458 N N . PHE B 1 56 ? -1.697 -4.5 6.734 1 97.25 56 PHE B N 1
ATOM 1459 C CA . PHE B 1 56 ? -2.115 -5.586 7.613 1 97.25 56 PHE B CA 1
ATOM 1460 C C . PHE B 1 56 ? -2.826 -6.68 6.824 1 97.25 56 PHE B C 1
ATOM 1462 O O . PHE B 1 56 ? -2.588 -7.867 7.047 1 97.25 56 PHE B O 1
ATOM 1469 N N . ILE B 1 57 ? -3.682 -6.289 5.953 1 97.44 57 ILE B N 1
ATOM 1470 C CA . ILE B 1 57 ? -4.398 -7.242 5.109 1 97.44 57 ILE B CA 1
ATOM 1471 C C . ILE B 1 57 ? -3.404 -8.008 4.234 1 97.44 57 ILE B C 1
ATOM 1473 O O . ILE B 1 57 ? -3.506 -9.227 4.086 1 97.44 57 ILE B O 1
ATOM 1477 N N . SER B 1 58 ? -2.393 -7.285 3.699 1 97.06 58 SER B N 1
ATOM 1478 C CA . SER B 1 58 ? -1.384 -7.902 2.846 1 97.06 58 SER B CA 1
ATOM 1479 C C . SER B 1 58 ? -0.531 -8.898 3.629 1 97.06 58 SER B C 1
ATOM 1481 O O . SER B 1 58 ? -0.247 -9.992 3.146 1 97.06 58 SER B O 1
ATOM 1483 N N . LEU B 1 59 ? -0.142 -8.523 4.809 1 96.38 59 LEU B N 1
ATOM 1484 C CA . LEU B 1 59 ? 0.65 -9.414 5.652 1 96.38 59 LEU B CA 1
ATOM 1485 C C . LEU B 1 59 ? -0.157 -10.641 6.059 1 96.38 59 LEU B C 1
ATOM 1487 O O . LEU B 1 59 ? 0.374 -11.758 6.094 1 96.38 59 LEU B O 1
ATOM 1491 N N . PHE B 1 60 ? -1.399 -10.406 6.395 1 96.62 60 PHE B N 1
ATOM 1492 C CA . PHE B 1 60 ? -2.297 -11.508 6.699 1 96.62 60 PHE B CA 1
ATOM 1493 C C . PHE B 1 60 ? -2.387 -12.477 5.523 1 96.62 60 PHE B C 1
ATOM 1495 O O . PHE B 1 60 ? -2.297 -13.695 5.703 1 96.62 60 PHE B O 1
ATOM 1502 N N . GLU B 1 61 ? -2.523 -11.953 4.363 1 95.5 61 GLU B N 1
ATOM 1503 C CA . GLU B 1 61 ? -2.662 -12.758 3.156 1 95.5 61 GLU B CA 1
ATOM 1504 C C . GLU B 1 61 ? -1.395 -13.562 2.885 1 95.5 61 GLU B C 1
ATOM 1506 O O . GLU B 1 61 ? -1.466 -14.75 2.537 1 95.5 61 GLU B O 1
ATOM 1511 N N . ILE B 1 62 ? -0.24 -12.906 3.055 1 93.31 62 ILE B N 1
ATOM 1512 C CA . ILE B 1 62 ? 1.038 -13.57 2.83 1 93.31 62 ILE B CA 1
ATOM 1513 C C . ILE B 1 62 ? 1.212 -14.711 3.838 1 93.31 62 ILE B C 1
ATOM 1515 O O . ILE B 1 62 ? 1.659 -15.797 3.48 1 93.31 62 ILE B O 1
ATOM 1519 N N . THR B 1 63 ? 0.81 -14.477 5.082 1 93.44 63 THR B N 1
ATOM 1520 C CA . THR B 1 63 ? 0.974 -15.445 6.156 1 93.44 63 THR B CA 1
ATOM 1521 C C . THR B 1 63 ? 0.039 -16.641 5.961 1 93.44 63 THR B C 1
ATOM 1523 O O . THR B 1 63 ? 0.426 -17.781 6.199 1 93.44 63 THR B O 1
ATOM 1526 N N . PHE B 1 64 ? -1.12 -16.422 5.426 1 94.94 64 PHE B N 1
ATOM 1527 C CA . PHE B 1 64 ? -2.127 -17.469 5.309 1 94.94 64 PHE B CA 1
ATOM 1528 C C . PHE B 1 64 ? -2.352 -17.859 3.85 1 94.94 64 PHE B C 1
ATOM 1530 O O . PHE B 1 64 ? -3.459 -18.234 3.463 1 94.94 64 PHE B O 1
ATOM 1537 N N . LEU B 1 65 ? -1.359 -17.672 3.113 1 90.81 65 LEU B N 1
ATOM 1538 C CA . LEU B 1 65 ? -1.486 -17.875 1.675 1 90.81 65 LEU B CA 1
ATOM 1539 C C . LEU B 1 65 ? -1.997 -19.281 1.375 1 90.81 65 LEU B C 1
ATOM 1541 O O . LEU B 1 65 ? -2.871 -19.469 0.524 1 90.81 65 LEU B O 1
ATOM 1545 N N . VAL B 1 66 ? -1.558 -20.375 1.998 1 91.38 66 VAL B N 1
ATOM 1546 C CA . VAL B 1 66 ? -1.896 -21.766 1.744 1 91.38 66 VAL B CA 1
ATOM 1547 C C . VAL B 1 66 ? -3.379 -22 2.025 1 91.38 66 VAL B C 1
ATOM 1549 O O . VAL B 1 66 ? -4.051 -22.719 1.283 1 91.38 66 VAL B O 1
ATOM 1552 N N . PHE B 1 67 ? -3.885 -21.344 2.977 1 93.25 67 PHE B N 1
ATOM 1553 C CA . PHE B 1 67 ? -5.289 -21.484 3.346 1 93.25 67 PHE B CA 1
ATOM 1554 C C . PHE B 1 67 ? -6.176 -20.656 2.42 1 93.25 67 PHE B C 1
ATOM 1556 O O . PHE B 1 67 ? -7.23 -21.125 1.985 1 93.25 67 PHE B O 1
ATOM 1563 N N . LEU B 1 68 ? -5.742 -19.531 2.053 1 92.31 68 LEU B N 1
ATOM 1564 C CA . LEU B 1 68 ? -6.57 -18.594 1.297 1 92.31 68 LEU B CA 1
ATOM 1565 C C . LEU B 1 68 ? -6.703 -19.031 -0.155 1 92.31 68 LEU B C 1
ATOM 1567 O O . LEU B 1 68 ? -7.699 -18.734 -0.815 1 92.31 68 LEU B O 1
ATOM 1571 N N . GLN B 1 69 ? -5.734 -19.797 -0.588 1 89.19 69 GLN B N 1
ATOM 1572 C CA . GLN B 1 69 ? -5.82 -20.281 -1.96 1 89.19 69 GLN B CA 1
ATOM 1573 C C . GLN B 1 69 ? -6.984 -21.266 -2.125 1 89.19 69 GLN B C 1
ATOM 1575 O O . GLN B 1 69 ? -7.516 -21.422 -3.225 1 89.19 69 GLN B O 1
ATOM 1580 N N . TRP B 1 70 ? -7.402 -21.938 -1.068 1 90.25 70 TRP B N 1
ATOM 1581 C CA . TRP B 1 70 ? -8.531 -22.859 -1.104 1 90.25 70 TRP B CA 1
ATOM 1582 C C . TRP B 1 70 ? -9.852 -22.125 -0.956 1 90.25 70 TRP B C 1
ATOM 1584 O O . TRP B 1 70 ? -10.922 -22.703 -1.149 1 90.25 70 TRP B O 1
ATOM 1594 N N . PHE B 1 71 ? -9.859 -20.875 -0.64 1 89.12 71 PHE B N 1
ATOM 1595 C CA . PHE B 1 71 ? -11.055 -20.047 -0.469 1 89.12 71 PHE B CA 1
ATOM 1596 C C . PHE B 1 71 ? -11.336 -19.234 -1.727 1 89.12 71 PHE B C 1
ATOM 1598 O O . PHE B 1 71 ? -10.75 -18.172 -1.925 1 89.12 71 PHE B O 1
ATOM 1605 N N . PRO B 1 72 ? -12.32 -19.625 -2.584 1 84.94 72 PRO B N 1
ATOM 1606 C CA . PRO B 1 72 ? -12.555 -18.984 -3.881 1 84.94 72 PRO B CA 1
ATOM 1607 C C . PRO B 1 72 ? -13.133 -17.578 -3.752 1 84.94 72 PRO B C 1
ATOM 1609 O O . PRO B 1 72 ? -13.039 -16.781 -4.688 1 84.94 72 PRO B O 1
ATOM 1612 N N . LEU B 1 73 ? -13.578 -17.25 -2.609 1 87.62 73 LEU B N 1
ATOM 1613 C CA . LEU B 1 73 ? -14.242 -15.953 -2.461 1 87.62 73 LEU B CA 1
ATOM 1614 C C . LEU B 1 73 ? -13.312 -14.938 -1.802 1 87.62 73 LEU B C 1
ATOM 1616 O O . LEU B 1 73 ? -13.711 -13.805 -1.528 1 87.62 73 LEU B O 1
ATOM 1620 N N . TRP B 1 74 ? -12.102 -15.211 -1.657 1 90.56 74 TRP B N 1
ATOM 1621 C CA . TRP B 1 74 ? -11.18 -14.32 -0.954 1 90.56 74 TRP B CA 1
ATOM 1622 C C . TRP B 1 74 ? -11 -13.016 -1.716 1 90.56 74 TRP B C 1
ATOM 1624 O O . TRP B 1 74 ? -11 -11.938 -1.118 1 90.56 74 TRP B O 1
ATOM 1634 N N . GLY B 1 75 ? -10.852 -13.172 -3.045 1 89.88 75 GLY B N 1
ATOM 1635 C CA . GLY B 1 75 ? -10.695 -11.977 -3.865 1 89.88 75 GLY B CA 1
ATOM 1636 C C . GLY B 1 75 ? -11.859 -11.016 -3.744 1 89.88 75 GLY B C 1
ATOM 1637 O O . GLY B 1 75 ? -11.664 -9.797 -3.703 1 89.88 75 GLY B O 1
ATOM 1638 N N . LEU B 1 76 ? -12.992 -11.547 -3.648 1 90.88 76 LEU B N 1
ATOM 1639 C CA . LEU B 1 76 ? -14.188 -10.727 -3.541 1 90.88 76 LEU B CA 1
ATOM 1640 C C . LEU B 1 76 ? -14.273 -10.078 -2.164 1 90.88 76 LEU B C 1
ATOM 1642 O O . LEU B 1 76 ? -14.594 -8.891 -2.055 1 90.88 76 LEU B O 1
ATOM 1646 N N . ILE B 1 77 ? -14.047 -10.805 -1.15 1 93.38 77 ILE B N 1
ATOM 1647 C CA . ILE B 1 77 ? -14.07 -10.289 0.212 1 93.38 77 ILE B CA 1
ATOM 1648 C C . ILE B 1 77 ? -13.039 -9.172 0.352 1 93.38 77 ILE B C 1
ATOM 1650 O O . ILE B 1 77 ? -13.344 -8.102 0.889 1 93.38 77 ILE B O 1
ATOM 1654 N N . LYS B 1 78 ? -11.914 -9.477 -0.189 1 95.44 78 LYS B N 1
ATOM 1655 C CA . LYS B 1 78 ? -10.836 -8.484 -0.136 1 95.44 78 LYS B CA 1
ATOM 1656 C C . LYS B 1 78 ? -11.234 -7.199 -0.846 1 95.44 78 LYS B C 1
ATOM 1658 O O . LYS B 1 78 ? -11.008 -6.102 -0.331 1 95.44 78 LYS B O 1
ATOM 1663 N N . LEU B 1 79 ? -11.836 -7.305 -1.964 1 94.81 79 LEU B N 1
ATOM 1664 C CA . LEU B 1 79 ? -12.281 -6.141 -2.723 1 94.81 79 LEU B CA 1
ATOM 1665 C C . LEU B 1 79 ? -13.32 -5.344 -1.938 1 94.81 79 LEU B C 1
ATOM 1667 O O . LEU B 1 79 ? -13.25 -4.117 -1.87 1 94.81 79 LEU B O 1
ATOM 1671 N N . LEU B 1 80 ? -14.219 -5.969 -1.329 1 95 80 LEU B N 1
ATOM 1672 C CA . LEU B 1 80 ? -15.281 -5.305 -0.582 1 95 80 LEU B CA 1
ATOM 1673 C C . LEU B 1 80 ? -14.719 -4.566 0.626 1 95 80 LEU B C 1
ATOM 1675 O O . LEU B 1 80 ? -15.148 -3.453 0.935 1 95 80 LEU B O 1
ATOM 1679 N N . VAL B 1 81 ? -13.812 -5.195 1.257 1 96.75 81 VAL B N 1
ATOM 1680 C CA . VAL B 1 81 ? -13.172 -4.57 2.408 1 96.75 81 VAL B CA 1
ATOM 1681 C C . VAL B 1 81 ? -12.445 -3.299 1.967 1 96.75 81 VAL B C 1
ATOM 1683 O O . VAL B 1 81 ? -12.602 -2.244 2.584 1 96.75 81 VAL B O 1
ATOM 1686 N N . HIS B 1 82 ? -11.734 -3.375 0.855 1 97.44 82 HIS B N 1
ATOM 1687 C CA . HIS B 1 82 ? -10.992 -2.213 0.372 1 97.44 82 HIS B CA 1
ATOM 1688 C C . HIS B 1 82 ? -11.945 -1.118 -0.103 1 97.44 82 HIS B C 1
ATOM 1690 O O . HIS B 1 82 ? -11.672 0.07 0.083 1 97.44 82 HIS B O 1
ATOM 1696 N N . LEU B 1 83 ? -13.039 -1.497 -0.653 1 96.5 83 LEU B N 1
ATOM 1697 C CA . LEU B 1 83 ? -14.047 -0.516 -1.054 1 96.5 83 LEU B CA 1
ATOM 1698 C C . LEU B 1 83 ? -14.578 0.242 0.157 1 96.5 83 LEU B C 1
ATOM 1700 O O . LEU B 1 83 ? -14.695 1.469 0.124 1 96.5 83 LEU B O 1
ATOM 1704 N N . TRP B 1 84 ? -14.805 -0.555 1.152 1 97.38 84 TRP B N 1
ATOM 1705 C CA . TRP B 1 84 ? -15.312 0.056 2.377 1 97.38 84 TRP B CA 1
ATOM 1706 C C . TRP B 1 84 ? -14.273 0.999 2.982 1 97.38 84 TRP B C 1
ATOM 1708 O O . TRP B 1 84 ? -14.625 2.061 3.504 1 97.38 84 TRP B O 1
ATOM 1718 N N . LEU B 1 85 ? -13.102 0.729 2.902 1 97.44 85 LEU B N 1
ATOM 1719 C CA . LEU B 1 85 ? -12.023 1.515 3.496 1 97.44 85 LEU B CA 1
ATOM 1720 C C . LEU B 1 85 ? -11.789 2.797 2.705 1 97.44 85 LEU B C 1
ATOM 1722 O O . LEU B 1 85 ? -11.484 3.842 3.285 1 97.44 85 LEU B O 1
ATOM 1726 N N . VAL B 1 86 ? -11.93 2.783 1.331 1 96 86 VAL B N 1
ATOM 1727 C CA . VAL B 1 86 ? -11.477 3.895 0.501 1 96 86 VAL B CA 1
ATOM 1728 C C . VAL B 1 86 ? -12.625 4.875 0.277 1 96 86 VAL B C 1
ATOM 1730 O O . VAL B 1 86 ? -12.398 6.062 0.031 1 96 86 VAL B O 1
ATOM 1733 N N . LEU B 1 87 ? -13.797 4.504 0.33 1 92.5 87 LEU B N 1
ATOM 1734 C CA . LEU B 1 87 ? -14.922 5.371 0.006 1 92.5 87 LEU B CA 1
ATOM 1735 C C . LEU B 1 87 ? -15.062 6.492 1.031 1 92.5 87 LEU B C 1
ATOM 1737 O O . LEU B 1 87 ? -15.156 6.23 2.232 1 92.5 87 LEU B O 1
ATOM 1741 N N . PRO B 1 88 ? -15.047 7.676 0.498 1 86.62 88 PRO B N 1
ATOM 1742 C CA . PRO B 1 88 ? -15.094 8.844 1.379 1 86.62 88 PRO B CA 1
ATOM 1743 C C . PRO B 1 88 ? -16.375 8.906 2.207 1 86.62 88 PRO B C 1
ATOM 1745 O O . PRO B 1 88 ? -16.391 9.516 3.281 1 86.62 88 PRO B O 1
ATOM 1748 N N . VAL B 1 89 ? -17.453 8.32 1.729 1 87.69 89 VAL B N 1
ATOM 1749 C CA . VAL B 1 89 ? -18.75 8.367 2.414 1 87.69 89 VAL B CA 1
ATOM 1750 C C . VAL B 1 89 ? -18.672 7.582 3.721 1 87.69 89 VAL B C 1
ATOM 1752 O O . VAL B 1 89 ? -19.281 7.965 4.723 1 87.69 89 VAL B O 1
ATOM 1755 N N . PHE B 1 90 ? -17.797 6.535 3.793 1 86.56 90 PHE B N 1
ATOM 1756 C CA . PHE B 1 90 ? -17.734 5.652 4.949 1 86.56 90 PHE B CA 1
ATOM 1757 C C . PHE B 1 90 ? -16.531 6.004 5.832 1 86.56 90 PHE B C 1
ATOM 1759 O O . PHE B 1 90 ? -16.547 5.723 7.031 1 86.56 90 PHE B O 1
ATOM 1766 N N . ASN B 1 91 ? -15.547 6.598 5.27 1 90.25 91 ASN B N 1
ATOM 1767 C CA . ASN B 1 91 ? -14.312 6.844 6.012 1 90.25 91 ASN B CA 1
ATOM 1768 C C . ASN B 1 91 ? -13.898 5.625 6.828 1 90.25 91 ASN B C 1
ATOM 1770 O O . ASN B 1 91 ? -13.555 5.746 8.008 1 90.25 91 ASN B O 1
ATOM 1774 N N . GLY B 1 92 ? -14.016 4.57 6.227 1 94.12 92 GLY B N 1
ATOM 1775 C CA . GLY B 1 92 ? -13.828 3.305 6.914 1 94.12 92 GLY B CA 1
ATOM 1776 C C . GLY B 1 92 ? -12.43 3.141 7.484 1 94.12 92 GLY B C 1
ATOM 1777 O O . GLY B 1 92 ? -12.258 2.562 8.562 1 94.12 92 GLY B O 1
ATOM 1778 N N . ALA B 1 93 ? -11.461 3.682 6.773 1 96.69 93 ALA B N 1
ATOM 1779 C CA . ALA B 1 93 ? -10.086 3.512 7.215 1 96.69 93 ALA B CA 1
ATOM 1780 C C . ALA B 1 93 ? -9.828 4.266 8.516 1 96.69 93 ALA B C 1
ATOM 1782 O O . ALA B 1 93 ? -9.25 3.713 9.461 1 96.69 93 ALA B O 1
ATOM 1783 N N . THR B 1 94 ? -10.258 5.523 8.523 1 94.62 94 THR B N 1
ATOM 1784 C CA . THR B 1 94 ? -10.109 6.309 9.742 1 94.62 94 THR B CA 1
ATOM 1785 C C . THR B 1 94 ? -10.883 5.68 10.891 1 94.62 94 THR B C 1
ATOM 1787 O O . THR B 1 94 ? -10.391 5.625 12.023 1 94.62 94 THR B O 1
ATOM 1790 N N . PHE B 1 95 ? -12.055 5.207 10.625 1 94.38 95 PHE B N 1
ATOM 1791 C CA . PHE B 1 95 ? -12.906 4.582 11.625 1 94.38 95 PHE B CA 1
ATOM 1792 C C . PHE B 1 95 ? -12.211 3.391 12.266 1 94.38 95 PHE B C 1
ATOM 1794 O O . PHE B 1 95 ? -12.133 3.293 13.492 1 94.38 95 PHE B O 1
ATOM 1801 N N . VAL B 1 96 ? -11.695 2.506 11.508 1 94.69 96 VAL B N 1
ATOM 1802 C CA . VAL B 1 96 ? -11.031 1.304 12 1 94.69 96 VAL B CA 1
ATOM 1803 C C . VAL B 1 96 ? -9.766 1.69 12.766 1 94.69 96 VAL B C 1
ATOM 1805 O O . VAL B 1 96 ? -9.531 1.199 13.875 1 94.69 96 VAL B O 1
ATOM 1808 N N . TYR B 1 97 ? -9.008 2.537 12.188 1 95.06 97 TYR B N 1
ATOM 1809 C CA . TYR B 1 97 ? -7.758 2.969 12.805 1 95.06 97 TYR B CA 1
ATOM 1810 C C . TYR B 1 97 ? -8.008 3.572 14.188 1 95.06 97 TYR B C 1
ATOM 1812 O O . TYR B 1 97 ? -7.359 3.201 15.164 1 95.06 97 TYR B O 1
ATOM 1820 N N . GLU B 1 98 ? -8.945 4.469 14.273 1 92.06 98 GLU B N 1
ATOM 1821 C CA . GLU B 1 98 ? -9.227 5.172 15.523 1 92.06 98 GLU B CA 1
ATOM 1822 C C . GLU B 1 98 ? -9.781 4.219 16.578 1 92.06 98 GLU B C 1
ATOM 1824 O O . GLU B 1 98 ? -9.508 4.379 17.766 1 92.06 98 GLU B O 1
ATOM 1829 N N . ASN B 1 99 ? -10.531 3.291 16.203 1 89.75 99 ASN B N 1
ATOM 1830 C CA . ASN B 1 99 ? -11.086 2.328 17.141 1 89.75 99 ASN B CA 1
ATOM 1831 C C . ASN B 1 99 ? -10 1.449 17.766 1 89.75 99 ASN B C 1
ATOM 1833 O O . ASN B 1 99 ? -10.055 1.129 18.953 1 89.75 99 ASN B O 1
ATOM 1837 N N . TYR B 1 100 ? -9.086 1.057 17.047 1 85.81 100 TYR B N 1
ATOM 1838 C CA . TYR B 1 100 ? -7.992 0.235 17.547 1 85.81 100 TYR B CA 1
ATOM 1839 C C . TYR B 1 100 ? -6.977 1.085 18.312 1 85.81 100 TYR B C 1
ATOM 1841 O O . TYR B 1 100 ? -6.461 0.668 19.344 1 85.81 100 TYR B O 1
ATOM 1849 N N . MET B 1 101 ? -6.676 2.234 17.75 1 81.81 101 MET B N 1
ATOM 1850 C CA . MET B 1 101 ? -5.648 3.086 18.344 1 81.81 101 MET B CA 1
ATOM 1851 C C . MET B 1 101 ? -6.152 3.732 19.641 1 81.81 101 MET B C 1
ATOM 1853 O O . MET B 1 101 ? -5.359 4.062 20.516 1 81.81 101 MET B O 1
ATOM 1857 N N . ARG B 1 102 ? -7.402 3.924 19.672 1 78.88 102 ARG B N 1
ATOM 1858 C CA . ARG B 1 102 ? -7.969 4.434 20.906 1 78.88 102 ARG B CA 1
ATOM 1859 C C . ARG B 1 102 ? -7.539 3.582 22.094 1 78.88 102 ARG B C 1
ATOM 1861 O O . ARG B 1 102 ? -7.137 4.113 23.141 1 78.88 102 ARG B O 1
ATOM 1868 N N . ASP B 1 103 ? -7.605 2.342 21.922 1 76.44 103 ASP B N 1
ATOM 1869 C CA . ASP B 1 103 ? -7.199 1.435 22.984 1 76.44 103 ASP B CA 1
ATOM 1870 C C . ASP B 1 103 ? -5.699 1.526 23.25 1 76.44 103 ASP B C 1
ATOM 1872 O O . ASP B 1 103 ? -5.254 1.494 24.406 1 76.44 103 ASP B O 1
ATOM 1876 N N . TYR B 1 104 ? -5.008 1.645 22.219 1 75.12 104 TYR B N 1
ATOM 1877 C CA . TYR B 1 104 ? -3.559 1.774 22.328 1 75.12 104 TYR B CA 1
ATOM 1878 C C . TYR B 1 104 ? -3.178 3.047 23.078 1 75.12 104 TYR B C 1
ATOM 1880 O O . TYR B 1 104 ? -2.295 3.027 23.938 1 75.12 104 TYR B O 1
ATOM 1888 N N . ARG B 1 105 ? -3.844 4.098 22.734 1 74.19 105 ARG B N 1
ATOM 1889 C CA . ARG B 1 105 ? -3.582 5.371 23.391 1 74.19 105 ARG B CA 1
ATOM 1890 C C . ARG B 1 105 ? -3.969 5.312 24.875 1 74.19 105 ARG B C 1
ATOM 1892 O O . ARG B 1 105 ? -3.275 5.867 25.719 1 74.19 105 ARG B O 1
ATOM 1899 N N . LYS B 1 106 ? -4.992 4.648 25.109 1 75.56 106 LYS B N 1
ATOM 1900 C CA . LYS B 1 106 ? -5.418 4.48 26.484 1 75.56 106 LYS B CA 1
ATOM 1901 C C . LYS B 1 106 ? -4.371 3.717 27.297 1 75.56 106 LYS B C 1
ATOM 1903 O O . LYS B 1 106 ? -4.059 4.086 28.422 1 75.56 106 LYS B O 1
ATOM 1908 N N . LEU B 1 107 ? -3.916 2.748 26.656 1 69.06 107 LEU B N 1
ATOM 1909 C CA . LEU B 1 107 ? -2.904 1.936 27.312 1 69.06 107 LEU B CA 1
ATOM 1910 C C . LEU B 1 107 ? -1.64 2.748 27.578 1 69.06 107 LEU B C 1
ATOM 1912 O O . LEU B 1 107 ? -1.066 2.684 28.672 1 69.06 107 LEU B O 1
ATOM 1916 N N . ASN B 1 108 ? -1.232 3.422 26.578 1 71.62 108 ASN B N 1
ATOM 1917 C CA . ASN B 1 108 ? -0.047 4.262 26.719 1 71.62 108 ASN B CA 1
ATOM 1918 C C . ASN B 1 108 ? -0.26 5.363 27.75 1 71.62 108 ASN B C 1
ATOM 1920 O O . ASN B 1 108 ? 0.662 5.715 28.484 1 71.62 108 ASN B O 1
ATOM 1924 N N . GLY B 1 109 ? -1.379 5.871 27.672 1 71 109 GLY B N 1
ATOM 1925 C CA . GLY B 1 109 ? -1.724 6.844 28.688 1 71 109 GLY B CA 1
ATOM 1926 C C . GLY B 1 109 ? -1.683 6.273 30.094 1 71 109 GLY B C 1
ATOM 1927 O O . GLY B 1 109 ? -1.14 6.895 31.016 1 71 109 GLY B O 1
ATOM 1928 N N . LEU B 1 110 ? -2.182 5.125 30.219 1 72.81 110 LEU B N 1
ATOM 1929 C CA . LEU B 1 110 ? -2.168 4.434 31.516 1 72.81 110 LEU B CA 1
ATOM 1930 C C . LEU B 1 110 ? -0.74 4.117 31.938 1 72.81 110 LEU B C 1
ATOM 1932 O O . LEU B 1 110 ? -0.386 4.289 33.094 1 72.81 110 LEU B O 1
ATOM 1936 N N . LEU B 1 111 ? -0.003 3.666 30.938 1 74.19 111 LEU B N 1
ATOM 1937 C CA . LEU B 1 111 ? 1.388 3.324 31.219 1 74.19 111 LEU B CA 1
ATOM 1938 C C . LEU B 1 111 ? 2.178 4.559 31.641 1 74.19 111 LEU B C 1
ATOM 1940 O O . LEU B 1 111 ? 2.99 4.5 32.562 1 74.19 111 LEU B O 1
ATOM 1944 N N . ASN B 1 112 ? 1.91 5.551 30.984 1 77.75 112 ASN B N 1
ATOM 1945 C CA . ASN B 1 112 ? 2.568 6.809 31.328 1 77.75 112 ASN B CA 1
ATOM 1946 C C . ASN B 1 112 ? 2.135 7.312 32.688 1 77.75 112 ASN B C 1
ATOM 1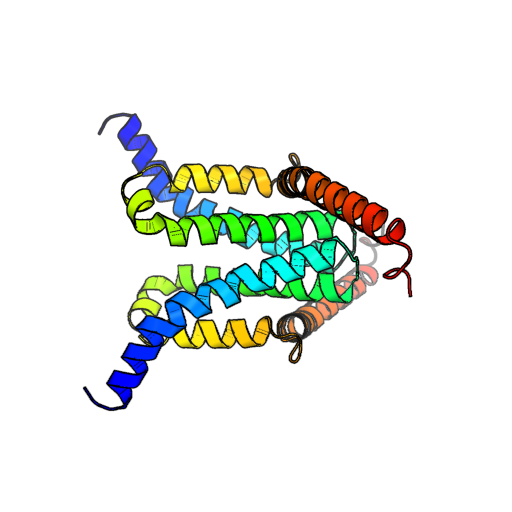948 O O . ASN B 1 112 ? 2.955 7.82 33.469 1 77.75 112 ASN B O 1
ATOM 1952 N N . ASP B 1 113 ? 0.912 7.172 32.969 1 79.62 113 ASP B N 1
ATOM 1953 C CA . ASP B 1 113 ? 0.406 7.543 34.281 1 79.62 113 ASP B CA 1
ATOM 1954 C C . ASP B 1 113 ? 1.041 6.688 35.375 1 79.62 113 ASP B C 1
ATOM 1956 O O . ASP B 1 113 ? 1.408 7.199 36.438 1 79.62 113 ASP B O 1
ATOM 1960 N N . LEU B 1 114 ? 1.141 5.477 35 1 77.25 114 LEU B N 1
ATOM 1961 C CA . LEU B 1 114 ? 1.758 4.547 35.938 1 77.25 114 LEU B CA 1
ATOM 1962 C C . LEU B 1 114 ? 3.232 4.875 36.125 1 77.25 114 LEU B C 1
ATOM 1964 O O . LEU B 1 114 ? 3.738 4.809 37.25 1 77.25 114 LEU B O 1
ATOM 1968 N N . ARG B 1 115 ? 3.883 5.172 35 1 76.75 115 ARG B N 1
ATOM 1969 C CA . ARG B 1 115 ? 5.297 5.527 35.062 1 76.75 115 ARG B CA 1
ATOM 1970 C C . ARG B 1 115 ? 5.516 6.793 35.875 1 76.75 115 ARG B C 1
ATOM 1972 O O . ARG B 1 115 ? 6.477 6.883 36.625 1 76.75 115 ARG B O 1
ATOM 1979 N N . LYS B 1 116 ? 4.629 7.715 35.75 1 81 116 LYS B N 1
ATOM 1980 C CA . LYS B 1 116 ? 4.711 8.953 36.531 1 81 116 LYS B CA 1
ATOM 1981 C C . LYS B 1 116 ? 4.496 8.68 38 1 81 116 LYS B C 1
ATOM 1983 O O . LYS B 1 116 ? 5.012 9.414 38.875 1 81 116 LYS B O 1
ATOM 1988 N N . MET B 1 117 ? 3.74 7.719 38.312 1 79.94 117 MET B N 1
ATOM 1989 C CA . MET B 1 117 ? 3.443 7.379 39.688 1 79.94 117 MET B CA 1
ATOM 1990 C C . MET B 1 117 ? 4.629 6.68 40.344 1 79.94 117 MET B C 1
ATOM 1992 O O . MET B 1 117 ? 4.727 6.633 41.594 1 79.94 117 MET B O 1
ATOM 1996 N N . ILE B 1 118 ? 5.477 6.074 39.469 1 73.19 118 ILE B N 1
ATOM 1997 C CA . ILE B 1 118 ? 6.66 5.43 40.031 1 73.19 118 ILE B CA 1
ATOM 1998 C C . ILE B 1 118 ? 7.734 6.48 40.312 1 73.19 118 ILE B C 1
ATOM 2000 O O . ILE B 1 118 ? 8.18 7.184 39.406 1 73.19 118 ILE B O 1
ATOM 2004 N N . PRO B 1 119 ? 8.133 6.945 41.531 1 70.06 119 PRO B N 1
ATOM 2005 C CA . PRO B 1 119 ? 8.984 8.016 42.062 1 70.06 119 PRO B CA 1
ATOM 2006 C C . PRO B 1 119 ? 10.375 8.016 41.406 1 70.06 119 PRO B C 1
ATOM 2008 O O . PRO B 1 119 ? 11.008 9.07 41.312 1 70.06 119 PRO B O 1
ATOM 2011 N N . GLY B 1 120 ? 10.906 7.258 40.25 1 58.25 120 GLY B N 1
ATOM 2012 C CA . GLY B 1 120 ? 12.242 7.191 39.688 1 58.25 120 GLY B CA 1
ATOM 2013 C C . GLY B 1 120 ? 12.266 7.426 38.188 1 58.25 120 GLY B C 1
ATOM 2014 O O . GLY B 1 120 ? 13.328 7.672 37.594 1 58.25 120 GLY B O 1
ATOM 2015 N N . GLU B 1 121 ? 11.312 7.102 37.375 1 54.81 121 GLU B N 1
ATOM 2016 C CA . GLU B 1 121 ? 11.406 7.234 35.938 1 54.81 121 GLU B CA 1
ATOM 2017 C C . GLU B 1 121 ? 10.953 8.617 35.469 1 54.81 121 GLU B C 1
ATOM 2019 O O . GLU B 1 121 ? 10.953 8.906 34.281 1 54.81 121 GLU B O 1
ATOM 2024 N N . GLY B 1 122 ? 10.438 9.508 36.219 1 47.94 122 GLY B N 1
ATOM 2025 C CA . GLY B 1 122 ? 10.156 10.891 35.906 1 47.94 122 GLY B CA 1
ATOM 2026 C C . GLY B 1 122 ? 11.406 11.711 35.656 1 47.94 122 GLY B C 1
ATOM 2027 O O . GLY B 1 122 ? 11.344 12.938 35.531 1 47.94 122 GLY B O 1
ATOM 2028 N N . PHE B 1 123 ? 12.797 11.266 35.75 1 37.34 123 PHE B N 1
ATOM 2029 C CA . PHE B 1 123 ? 13.883 12.188 35.469 1 37.34 123 PHE B CA 1
ATOM 2030 C C . PHE B 1 123 ? 14.047 12.398 33.969 1 37.34 123 PHE B C 1
ATOM 2032 O O . PHE B 1 123 ? 13.797 11.484 33.188 1 37.34 123 PHE B O 1
#

Sequence (246 aa):
MGLLGAVFSIVNALVLPILGPATMFLYPAYASIQAIERPSHRDNKQWLSYWILYSFISLFEITFLVFLQWFPLWGLIKLLVHLWLVLPVFNGATFVYENYMRDYRKLNGLLNDLRKMIPGEGFMGLLGAVFSIVNALVLPILGPATMFLYPAYASIQAIERPSHRDNKQWLSYWILYSFISLFEITFLVFLQWFPLWGLIKLLVHLWLVLPVFNGATFVYENYMRDYRKLNGLLNDLRKMIPGEGF

Radius of gyration: 21.78 Å; Cα contacts (8 Å, |Δi|>4): 187; chains: 2; bounding box: 55×62×62 Å

Organism: Populus trichocarpa (NCBI:txid3694)

InterPro domains:
  IPR004345 TB2/DP1/HVA22 [PF03134] (28-103)
  IPR004345 TB2/DP1/HVA22 [PTHR12300] (22-104)

pLDDT: mean 86.73, std 11.93, range [36.84, 98.62]

Secondary structure (DSSP, 8-state):
--HHHHHHHHIIIIIHHHHHHIIIIIHHHHHHHHHHHS--HHHHHHHHHHHHHHHHHHHHHHHTHHHHTT-TTHHHHHHHHHHHHH-TTTTHHHHHHHHHHHHHHHHHHHHHHHHHHSTTTT-/--HHHHHHHHIIIIIHHHHHHIIIIIHHHHHHHHHHHS--HHHHHHHHHHHHHHHHHHHHHHHTHHHHTT-TTHHHHHHHHHHHHH-TTTTHHHHHHHHHHHHHHHHHHHHHHHHHHSTTTT-